Protein AF-A0A2W1JJ96-F1 (afdb_monomer_lite)

Structure (mmCIF, N/CA/C/O backbone):
data_AF-A0A2W1JJ96-F1
#
_entry.id   AF-A0A2W1JJ96-F1
#
loop_
_atom_site.group_PDB
_atom_site.id
_atom_site.type_symbol
_atom_site.label_atom_id
_atom_site.label_alt_id
_atom_site.label_comp_id
_atom_site.label_asym_id
_atom_site.label_entity_id
_atom_site.label_seq_id
_atom_site.pdbx_PDB_ins_code
_atom_site.Cartn_x
_atom_site.Cartn_y
_atom_site.Cartn_z
_atom_site.occupancy
_atom_site.B_iso_or_equiv
_atom_site.auth_seq_id
_atom_site.auth_comp_id
_atom_site.auth_asym_id
_atom_site.auth_atom_id
_atom_site.pdbx_PDB_model_num
ATOM 1 N N . MET A 1 1 ? 33.963 1.656 -52.771 1.00 43.03 1 MET A N 1
ATOM 2 C CA . MET A 1 1 ? 33.758 2.078 -51.369 1.00 43.03 1 MET A CA 1
ATOM 3 C C . MET A 1 1 ? 32.299 1.821 -51.068 1.00 43.03 1 MET A C 1
ATOM 5 O O . MET A 1 1 ? 31.462 2.498 -51.638 1.00 43.03 1 MET A O 1
ATOM 9 N N . LEU A 1 2 ? 32.026 0.729 -50.357 1.00 42.09 2 LEU A N 1
ATOM 10 C CA . LEU A 1 2 ? 30.688 0.168 -50.172 1.00 42.09 2 LEU A CA 1
ATOM 11 C C . LEU A 1 2 ? 30.029 0.770 -48.930 1.00 42.09 2 LEU A C 1
ATOM 13 O O . LEU A 1 2 ? 30.659 0.885 -47.878 1.00 42.09 2 LEU A O 1
ATOM 17 N N . ASP A 1 3 ? 28.763 1.129 -49.094 1.00 39.47 3 ASP A N 1
ATOM 18 C CA . ASP A 1 3 ? 27.851 1.637 -48.080 1.00 39.47 3 ASP A CA 1
ATOM 19 C C . ASP A 1 3 ? 27.818 0.744 -46.833 1.00 39.47 3 ASP A C 1
ATOM 21 O O . ASP A 1 3 ? 27.585 -0.459 -46.912 1.00 39.47 3 ASP A O 1
ATOM 25 N N . THR A 1 4 ? 28.029 1.331 -45.652 1.00 51.72 4 THR A N 1
ATOM 26 C CA . THR A 1 4 ? 27.813 0.651 -44.361 1.00 51.72 4 THR A CA 1
ATOM 27 C C . THR A 1 4 ? 26.937 1.514 -43.452 1.00 51.72 4 THR A C 1
ATOM 29 O O . THR A 1 4 ? 27.282 1.806 -42.314 1.00 51.72 4 THR A O 1
ATOM 32 N N . ASN A 1 5 ? 25.775 1.923 -43.966 1.00 52.66 5 ASN A N 1
ATOM 33 C CA . ASN A 1 5 ? 24.652 2.424 -43.170 1.00 52.66 5 ASN A CA 1
ATOM 34 C C . ASN A 1 5 ? 23.534 1.376 -43.192 1.00 52.66 5 ASN A C 1
ATOM 36 O O . ASN A 1 5 ? 22.527 1.519 -43.874 1.00 52.66 5 ASN A O 1
ATOM 40 N N . ALA A 1 6 ? 23.744 0.281 -42.460 1.00 51.56 6 ALA A N 1
ATOM 41 C CA . ALA A 1 6 ? 22.752 -0.778 -42.275 1.00 51.56 6 ALA A CA 1
ATOM 42 C C . ALA A 1 6 ? 22.874 -1.396 -40.873 1.00 51.56 6 ALA A C 1
ATOM 44 O O . ALA A 1 6 ? 23.134 -2.587 -40.707 1.00 51.56 6 ALA A O 1
ATOM 45 N N . ARG A 1 7 ? 22.712 -0.573 -39.830 1.00 43.06 7 ARG A N 1
ATOM 46 C CA . ARG A 1 7 ? 22.482 -1.079 -38.466 1.00 43.06 7 ARG A CA 1
ATOM 47 C C . ARG A 1 7 ? 21.418 -0.275 -37.719 1.00 43.06 7 ARG A C 1
ATOM 49 O O . ARG A 1 7 ? 21.526 -0.033 -36.525 1.00 43.06 7 ARG A O 1
ATOM 56 N N . THR A 1 8 ? 20.358 0.065 -38.446 1.00 49.88 8 THR A N 1
ATOM 57 C CA . THR A 1 8 ? 19.089 0.545 -37.890 1.00 49.88 8 THR A CA 1
ATOM 58 C C . THR A 1 8 ? 17.965 -0.375 -38.355 1.00 49.88 8 THR A C 1
ATOM 60 O O . THR A 1 8 ? 17.065 0.059 -39.054 1.00 49.88 8 THR A O 1
ATOM 63 N N . SER A 1 9 ? 18.045 -1.667 -38.026 1.00 47.69 9 SER A N 1
ATOM 64 C CA . SER A 1 9 ? 16.916 -2.607 -38.146 1.00 47.69 9 SER A CA 1
ATOM 65 C C . SER A 1 9 ? 17.327 -4.010 -37.693 1.00 47.69 9 SER A C 1
ATOM 67 O O . SER A 1 9 ? 17.673 -4.861 -38.507 1.00 47.69 9 SER A O 1
ATOM 69 N N . SER A 1 10 ? 17.295 -4.263 -36.387 1.00 44.12 10 SER A N 1
ATOM 70 C CA . SER A 1 10 ? 17.005 -5.606 -35.872 1.00 44.12 10 SER A CA 1
ATOM 71 C C . SER A 1 10 ? 16.408 -5.469 -34.476 1.00 44.12 10 SER A C 1
ATOM 73 O O . SER A 1 10 ? 17.108 -5.408 -33.470 1.00 44.12 10 SER A O 1
ATOM 75 N N . SER A 1 11 ? 15.092 -5.267 -34.468 1.00 45.66 11 SER A N 1
ATOM 76 C CA . SER A 1 11 ? 14.152 -5.936 -33.567 1.00 45.66 11 SER A CA 1
ATOM 77 C C . SER A 1 11 ? 14.755 -6.603 -32.322 1.00 45.66 11 SER A C 1
ATOM 79 O O . SER A 1 11 ? 14.943 -7.817 -32.293 1.00 45.66 11 SER A O 1
ATOM 81 N N . VAL A 1 12 ? 14.931 -5.848 -31.239 1.00 46.34 12 VAL A N 1
ATOM 82 C CA . VAL A 1 12 ? 14.728 -6.430 -29.906 1.00 46.34 12 VAL A CA 1
ATOM 83 C C . VAL A 1 12 ? 13.244 -6.259 -29.624 1.00 46.34 12 VAL A C 1
ATOM 85 O O . VAL A 1 12 ? 12.822 -5.342 -28.925 1.00 46.34 12 VAL A O 1
ATOM 88 N N . ASN A 1 13 ? 12.435 -7.086 -30.288 1.00 49.69 13 ASN A N 1
ATOM 89 C CA . ASN A 1 13 ? 11.059 -7.282 -29.876 1.00 49.69 13 ASN A CA 1
ATOM 90 C C . ASN A 1 13 ? 11.125 -7.758 -28.428 1.00 49.69 13 ASN A C 1
ATOM 92 O O . ASN A 1 13 ? 11.636 -8.835 -28.130 1.00 49.69 13 ASN A O 1
ATOM 96 N N . SER A 1 14 ? 10.695 -6.861 -27.550 1.00 53.78 14 SER A N 1
ATOM 97 C CA . SER A 1 14 ? 10.572 -7.020 -26.117 1.00 53.78 14 SER A CA 1
ATOM 98 C C . SER A 1 14 ? 9.548 -8.110 -25.825 1.00 53.78 14 SER A C 1
ATOM 100 O O . SER A 1 14 ? 8.376 -7.837 -25.561 1.00 53.78 14 SER A O 1
ATOM 102 N N . GLU A 1 15 ? 9.978 -9.358 -25.908 1.00 55.38 15 GLU A N 1
ATOM 103 C CA . GLU A 1 15 ? 9.282 -10.451 -25.258 1.00 55.38 15 GLU A CA 1
ATOM 104 C C . GLU A 1 15 ? 9.461 -10.198 -23.758 1.00 55.38 15 GLU A C 1
ATOM 106 O O . GLU A 1 15 ? 10.538 -10.390 -23.196 1.00 55.38 15 GLU A O 1
ATOM 111 N N . LEU A 1 16 ? 8.447 -9.581 -23.141 1.00 60.66 16 LEU A N 1
ATOM 112 C CA . LEU A 1 16 ? 8.404 -9.366 -21.700 1.00 60.66 16 LEU A CA 1
ATOM 113 C C . LEU A 1 16 ? 8.707 -10.722 -21.055 1.00 60.66 16 LEU A C 1
ATOM 115 O O . LEU A 1 16 ? 8.008 -11.687 -21.366 1.00 60.66 16 LEU A O 1
ATOM 119 N N . ASP A 1 17 ? 9.738 -10.806 -20.207 1.00 82.81 17 ASP A N 1
ATOM 120 C CA . ASP A 1 17 ? 10.112 -12.058 -19.539 1.00 82.81 17 ASP A CA 1
ATOM 121 C C . ASP A 1 17 ? 8.828 -12.711 -18.988 1.00 82.81 17 ASP A C 1
ATOM 123 O O . ASP A 1 17 ? 8.034 -12.011 -18.340 1.00 82.81 17 ASP A O 1
ATOM 127 N N . PRO A 1 18 ? 8.559 -14.007 -19.247 1.00 88.44 18 PRO A N 1
ATOM 128 C CA . PRO A 1 18 ? 7.345 -14.675 -18.777 1.00 88.44 18 PRO A CA 1
ATOM 129 C C . PRO A 1 18 ? 7.090 -14.447 -17.280 1.00 88.44 18 PRO A C 1
ATOM 131 O O . PRO A 1 18 ? 5.937 -14.401 -16.839 1.00 88.44 18 PRO A O 1
ATOM 134 N N . LYS A 1 19 ? 8.148 -14.244 -16.485 1.00 90.44 19 LYS A N 1
ATOM 135 C CA . LYS A 1 19 ? 8.037 -13.859 -15.075 1.00 90.44 19 LYS A CA 1
ATOM 136 C C . LYS A 1 19 ? 7.464 -12.448 -14.884 1.00 90.44 19 LYS A C 1
ATOM 138 O O . LYS A 1 19 ? 6.563 -12.265 -14.065 1.00 90.44 19 LYS A O 1
ATOM 143 N N . GLN A 1 20 ? 7.935 -11.463 -15.649 1.00 91.75 20 GLN A N 1
ATOM 144 C CA . GLN A 1 20 ? 7.420 -10.090 -15.626 1.00 91.75 20 GLN A CA 1
ATOM 145 C C . GLN A 1 20 ? 5.962 -10.021 -16.087 1.00 91.75 20 GLN A C 1
ATOM 147 O O . GLN A 1 20 ? 5.167 -9.292 -15.492 1.00 91.75 20 GLN A O 1
ATOM 152 N N . GLN A 1 21 ? 5.583 -10.807 -17.096 1.00 93.88 21 GLN A N 1
ATOM 153 C CA . GLN A 1 21 ? 4.196 -10.863 -17.558 1.00 93.88 21 GLN A CA 1
ATOM 154 C C . GLN A 1 21 ? 3.264 -11.429 -16.479 1.00 93.88 21 GLN A C 1
ATOM 156 O O . GLN A 1 21 ? 2.214 -10.844 -16.207 1.00 93.88 21 GLN A O 1
ATOM 161 N N . LYS A 1 22 ? 3.671 -12.515 -15.807 1.00 95.81 22 LYS A N 1
ATOM 162 C CA . LYS A 1 22 ? 2.922 -13.094 -14.678 1.00 95.81 22 LYS A CA 1
ATOM 163 C C . LYS A 1 22 ? 2.806 -12.128 -13.501 1.00 95.81 22 LYS A C 1
ATOM 165 O O . LYS A 1 22 ? 1.720 -11.980 -12.951 1.00 95.81 22 LYS A O 1
ATOM 170 N N . MET A 1 23 ? 3.892 -11.435 -13.155 1.00 96.69 23 MET A N 1
ATOM 171 C CA . MET A 1 23 ? 3.892 -10.399 -12.118 1.00 96.69 23 MET A CA 1
ATOM 172 C C . MET A 1 23 ? 2.874 -9.294 -12.435 1.00 96.69 23 MET A C 1
ATOM 174 O O . MET A 1 23 ? 2.065 -8.939 -11.583 1.00 96.69 23 MET A O 1
ATOM 178 N N . MET A 1 24 ? 2.883 -8.776 -13.667 1.00 96.88 24 MET A N 1
ATOM 179 C CA . MET A 1 24 ? 1.956 -7.725 -14.101 1.00 96.88 24 MET A CA 1
ATOM 180 C C . MET A 1 24 ? 0.504 -8.197 -14.118 1.00 96.88 24 MET A C 1
ATOM 182 O O . MET A 1 24 ? -0.388 -7.442 -13.737 1.00 96.88 24 MET A O 1
ATOM 186 N N . ALA A 1 25 ? 0.258 -9.436 -14.547 1.00 97.69 25 ALA A N 1
ATOM 187 C CA . ALA A 1 25 ? -1.071 -10.031 -14.506 1.00 97.69 25 ALA A CA 1
ATOM 188 C C . ALA A 1 25 ? -1.578 -10.142 -13.060 1.00 97.69 25 ALA A C 1
ATOM 190 O O . ALA A 1 25 ? -2.676 -9.676 -12.770 1.00 97.69 25 ALA A O 1
ATOM 191 N N . ALA A 1 26 ? -0.755 -10.664 -12.145 1.00 98.06 26 ALA A N 1
ATOM 192 C CA . ALA A 1 26 ? -1.092 -10.755 -10.727 1.00 98.06 26 ALA A CA 1
ATOM 193 C C . ALA A 1 26 ? -1.354 -9.375 -10.106 1.00 98.06 26 ALA A C 1
ATOM 195 O O . ALA A 1 26 ? -2.341 -9.199 -9.395 1.00 98.06 26 ALA A O 1
ATOM 196 N N . TYR A 1 27 ? -0.526 -8.378 -10.436 1.00 98.25 27 TYR A N 1
ATOM 197 C CA . T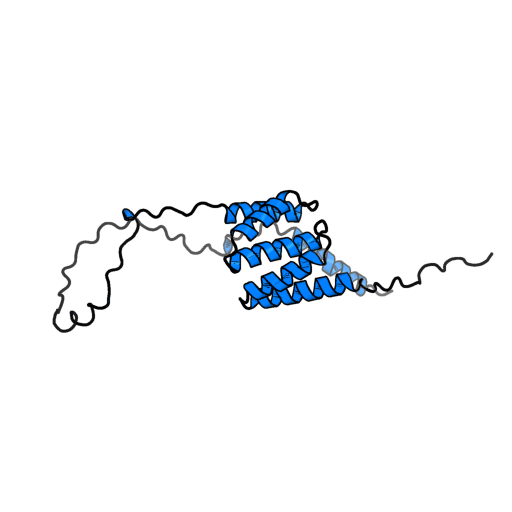YR A 1 27 ? -0.701 -7.010 -9.953 1.00 98.25 27 TYR A CA 1
ATOM 198 C C . TYR A 1 27 ? -2.037 -6.406 -10.403 1.00 98.25 27 TYR A C 1
ATOM 200 O O . TYR A 1 27 ? -2.786 -5.885 -9.578 1.00 98.25 27 TYR A O 1
ATOM 208 N N . ARG A 1 28 ? -2.376 -6.536 -11.693 1.00 98.25 28 ARG A N 1
ATOM 209 C CA . ARG A 1 28 ? -3.647 -6.041 -12.251 1.00 98.25 28 ARG A CA 1
ATOM 210 C C . ARG A 1 28 ? -4.859 -6.741 -11.642 1.00 98.25 28 ARG A C 1
ATOM 212 O O . ARG A 1 28 ? -5.833 -6.073 -11.304 1.00 98.25 28 ARG A O 1
ATOM 219 N N . THR A 1 29 ? -4.796 -8.062 -11.476 1.00 98.56 29 THR A N 1
ATOM 220 C CA . THR A 1 29 ? -5.862 -8.826 -10.812 1.00 98.56 29 THR A CA 1
ATOM 221 C C . THR A 1 29 ? -6.043 -8.356 -9.371 1.00 98.56 29 THR A C 1
ATOM 223 O O . THR A 1 29 ? -7.165 -8.062 -8.967 1.00 98.56 29 THR A O 1
ATOM 226 N N . GLY A 1 30 ? -4.945 -8.203 -8.625 1.00 98.56 30 GLY A N 1
ATOM 227 C CA . GLY A 1 30 ? -4.966 -7.693 -7.256 1.00 98.56 30 GLY A CA 1
ATOM 228 C C . GLY A 1 30 ? -5.584 -6.298 -7.146 1.00 98.56 30 GLY A C 1
ATOM 229 O O . GLY A 1 30 ? -6.438 -6.084 -6.290 1.00 98.56 30 GLY A O 1
ATOM 230 N N . GLN A 1 31 ? -5.234 -5.370 -8.045 1.00 98.56 31 GLN A N 1
ATOM 231 C CA . GLN A 1 31 ? -5.855 -4.040 -8.071 1.00 98.56 31 GLN A CA 1
ATOM 232 C C . GLN A 1 31 ? -7.355 -4.095 -8.377 1.00 98.56 31 GLN A C 1
ATOM 234 O O . GLN A 1 31 ? -8.137 -3.463 -7.674 1.00 98.56 31 GLN A O 1
ATOM 239 N N . SER A 1 32 ? -7.780 -4.902 -9.353 1.00 98.62 32 SER A N 1
ATOM 240 C CA . SER A 1 32 ? -9.207 -5.027 -9.676 1.00 98.62 32 SER A CA 1
ATOM 241 C C . SER A 1 32 ? -10.026 -5.613 -8.519 1.00 98.62 32 SER A C 1
ATOM 243 O O . SER A 1 32 ? -11.158 -5.190 -8.290 1.00 98.62 32 SER A O 1
ATOM 245 N N . LEU A 1 33 ? -9.471 -6.573 -7.772 1.00 98.69 33 LEU A N 1
ATOM 246 C CA . LEU A 1 33 ? -10.111 -7.126 -6.573 1.00 98.69 33 LEU A CA 1
ATOM 247 C C . LEU A 1 33 ? -10.187 -6.091 -5.447 1.00 98.69 33 LEU A C 1
ATOM 249 O O . LEU A 1 33 ? -11.234 -5.952 -4.812 1.00 98.69 33 LEU A O 1
ATOM 253 N N . PHE A 1 34 ? -9.110 -5.328 -5.247 1.00 98.50 34 PHE A N 1
ATOM 254 C CA . PHE A 1 34 ? -9.060 -4.249 -4.264 1.00 98.50 34 PHE A CA 1
ATOM 255 C C . PHE A 1 34 ? -10.145 -3.197 -4.537 1.00 98.50 34 PHE A C 1
ATOM 257 O O . PHE A 1 34 ? -10.899 -2.843 -3.634 1.00 98.50 34 PHE A O 1
ATOM 264 N N . GLU A 1 35 ? -10.295 -2.764 -5.791 1.00 98.00 35 GLU A N 1
ATOM 265 C CA . GLU A 1 35 ? -11.333 -1.808 -6.214 1.00 98.00 35 GLU A CA 1
ATOM 266 C C . GLU A 1 35 ? -12.764 -2.323 -5.989 1.00 98.00 35 GLU A C 1
ATOM 268 O O . GLU A 1 35 ? -13.693 -1.533 -5.829 1.00 98.00 35 GLU A O 1
ATOM 273 N N . ARG A 1 36 ? -12.955 -3.647 -5.946 1.00 98.25 36 ARG A N 1
ATOM 274 C CA . ARG A 1 36 ? -14.245 -4.300 -5.663 1.00 98.25 36 ARG A CA 1
ATOM 275 C C . ARG A 1 36 ? -14.490 -4.541 -4.172 1.00 98.25 36 ARG A C 1
ATOM 277 O O . ARG A 1 36 ? -15.506 -5.136 -3.821 1.00 98.25 36 ARG A O 1
ATOM 284 N N . GLY A 1 37 ? -13.568 -4.132 -3.301 1.00 98.00 37 GLY A N 1
ATOM 285 C CA . GLY A 1 37 ? -13.650 -4.359 -1.858 1.00 98.00 37 GLY A CA 1
ATOM 286 C C . GLY A 1 37 ? -13.273 -5.776 -1.410 1.00 98.00 37 GLY A C 1
ATOM 287 O O . GLY A 1 37 ? -13.443 -6.113 -0.240 1.00 98.00 37 GLY A O 1
ATOM 288 N N . GLN A 1 38 ? -12.757 -6.619 -2.311 1.00 98.56 38 GLN A N 1
ATOM 289 C CA . GLN A 1 38 ? -12.310 -7.985 -2.004 1.00 98.56 38 GLN A CA 1
ATOM 290 C C . GLN A 1 38 ? -10.869 -7.951 -1.481 1.00 98.56 38 GLN A C 1
ATOM 292 O O . GLN A 1 38 ? -9.921 -8.367 -2.150 1.00 98.56 38 GLN A O 1
ATOM 297 N N . TYR A 1 39 ? -10.684 -7.346 -0.304 1.00 98.50 39 TYR A N 1
ATOM 298 C CA . TYR A 1 39 ? -9.358 -6.965 0.188 1.00 98.50 39 TYR A CA 1
ATOM 299 C C . TYR A 1 39 ? -8.464 -8.159 0.526 1.00 98.50 39 TYR A C 1
ATOM 301 O O . TYR A 1 39 ? -7.260 -8.101 0.283 1.00 98.50 39 TYR A O 1
ATOM 309 N N . ARG A 1 40 ? -9.026 -9.260 1.038 1.00 98.19 40 ARG A N 1
ATOM 310 C CA . ARG A 1 40 ? -8.231 -10.437 1.412 1.00 98.19 40 ARG A CA 1
ATOM 311 C C . ARG A 1 40 ? -7.668 -11.142 0.177 1.00 98.19 40 ARG A C 1
ATOM 313 O O . ARG A 1 40 ? -6.477 -11.431 0.123 1.00 98.19 40 ARG A O 1
ATOM 320 N N . GLU A 1 41 ? -8.495 -11.328 -0.844 1.00 98.44 41 GLU A N 1
ATOM 321 C CA . GLU A 1 41 ? -8.091 -11.876 -2.139 1.00 98.44 41 GLU A CA 1
ATOM 322 C C . GLU A 1 41 ? -7.118 -10.928 -2.859 1.00 98.44 41 GLU A C 1
ATOM 324 O O . GLU A 1 41 ? -6.153 -11.371 -3.486 1.00 98.44 41 GLU A O 1
ATOM 329 N N . ALA A 1 42 ? -7.321 -9.612 -2.741 1.00 98.62 42 ALA A N 1
ATOM 330 C CA . ALA A 1 42 ? -6.386 -8.628 -3.276 1.00 98.62 42 ALA A CA 1
ATOM 331 C C . ALA A 1 42 ? -4.991 -8.756 -2.643 1.00 98.62 42 ALA A C 1
ATOM 333 O O . ALA A 1 42 ? -3.997 -8.743 -3.370 1.00 98.62 42 ALA A O 1
ATOM 334 N N . VAL A 1 43 ? -4.899 -8.933 -1.319 1.00 98.69 43 VAL A N 1
ATOM 335 C CA . VAL A 1 43 ? -3.628 -9.184 -0.614 1.00 98.69 43 VAL A CA 1
ATOM 336 C C . VAL A 1 43 ? -2.930 -10.436 -1.157 1.00 98.69 43 VAL A C 1
ATOM 338 O O . VAL A 1 43 ? -1.724 -10.406 -1.420 1.00 98.69 43 VAL A O 1
ATOM 341 N N . GLU A 1 44 ? -3.663 -11.524 -1.396 1.00 98.56 44 GLU A N 1
ATOM 342 C CA . GLU A 1 44 ? -3.097 -12.757 -1.960 1.00 98.56 44 GLU A CA 1
ATOM 343 C C . GLU A 1 44 ? -2.488 -12.529 -3.353 1.00 98.56 44 GLU A C 1
ATOM 345 O O . GLU A 1 44 ? -1.360 -12.949 -3.618 1.00 98.56 44 GLU A O 1
ATOM 350 N N . TRP A 1 45 ? -3.185 -11.823 -4.244 1.00 98.56 45 TRP A N 1
ATOM 351 C CA . TRP A 1 45 ? -2.671 -11.540 -5.589 1.00 98.56 45 TRP A CA 1
ATOM 352 C C . TRP A 1 45 ? -1.527 -10.520 -5.595 1.00 98.56 45 TRP A C 1
ATOM 354 O O . TRP A 1 45 ? -0.547 -10.686 -6.327 1.00 98.56 45 TRP A O 1
ATOM 364 N N . LEU A 1 46 ? -1.609 -9.481 -4.763 1.00 98.38 46 LEU A N 1
ATOM 365 C CA . LEU A 1 46 ? -0.566 -8.461 -4.651 1.00 98.38 46 LEU A CA 1
ATOM 366 C C . LEU A 1 46 ? 0.706 -9.012 -3.990 1.00 98.38 46 LEU A C 1
ATOM 368 O O . LEU A 1 46 ? 1.809 -8.659 -4.409 1.00 98.38 46 LEU A O 1
ATOM 372 N N . SER A 1 47 ? 0.584 -9.917 -3.017 1.00 98.00 47 SER A N 1
ATOM 373 C CA . SER A 1 47 ? 1.737 -10.610 -2.426 1.00 98.00 47 SER A CA 1
ATOM 374 C C . SER A 1 47 ? 2.415 -11.541 -3.436 1.00 98.00 47 SER A C 1
ATOM 376 O O . SER A 1 47 ? 3.643 -11.536 -3.540 1.00 98.00 47 SER A O 1
ATOM 378 N N . GLN A 1 48 ? 1.645 -12.256 -4.264 1.00 97.88 48 GLN A N 1
ATOM 379 C CA . GLN A 1 48 ? 2.187 -13.024 -5.390 1.00 97.88 48 GLN A CA 1
ATOM 380 C C . GLN A 1 48 ? 2.930 -12.125 -6.385 1.00 97.88 48 GLN A C 1
ATOM 382 O O . GLN A 1 48 ? 4.051 -12.447 -6.782 1.00 97.88 48 GLN A O 1
ATOM 387 N N . ALA A 1 49 ? 2.352 -10.978 -6.751 1.00 97.69 49 ALA A N 1
ATOM 388 C CA . ALA A 1 49 ? 3.020 -10.004 -7.610 1.00 97.69 49 ALA A CA 1
ATOM 389 C C . ALA A 1 49 ? 4.332 -9.501 -6.981 1.00 97.69 49 ALA A C 1
ATOM 391 O O . ALA A 1 49 ? 5.360 -9.464 -7.655 1.00 97.69 49 ALA A O 1
ATOM 392 N N . ASN A 1 50 ? 4.334 -9.190 -5.682 1.00 97.19 50 ASN A N 1
ATOM 393 C CA . ASN A 1 50 ? 5.534 -8.761 -4.962 1.00 97.19 50 ASN A CA 1
ATOM 394 C C . ASN A 1 50 ? 6.630 -9.843 -4.963 1.00 97.19 50 ASN A C 1
ATOM 396 O O . ASN A 1 50 ? 7.795 -9.530 -5.192 1.00 97.19 50 ASN A O 1
ATOM 400 N N . ASN A 1 51 ? 6.259 -11.114 -4.785 1.00 96.62 51 ASN A N 1
ATOM 401 C CA . ASN A 1 51 ? 7.194 -12.247 -4.795 1.00 96.62 51 ASN A CA 1
ATOM 402 C C . ASN A 1 51 ? 7.789 -12.525 -6.186 1.00 96.62 51 ASN A C 1
ATOM 404 O O . ASN A 1 51 ? 8.917 -13.005 -6.306 1.00 96.62 51 ASN A O 1
ATOM 408 N N . LEU A 1 52 ? 7.033 -12.241 -7.250 1.00 94.62 52 LEU A N 1
ATOM 409 C CA . LEU A 1 52 ? 7.507 -12.366 -8.630 1.00 94.62 52 LEU A CA 1
ATOM 410 C C . LEU A 1 52 ? 8.354 -11.163 -9.072 1.00 94.62 52 LEU A C 1
ATOM 412 O O . LEU A 1 52 ? 9.142 -11.293 -10.009 1.00 94.62 52 LEU A O 1
ATOM 416 N N . GLY A 1 53 ? 8.197 -10.005 -8.434 1.00 88.12 53 GLY A N 1
ATOM 417 C CA . GLY A 1 53 ? 8.888 -8.774 -8.799 1.00 88.12 53 GLY A CA 1
ATOM 418 C C . GLY A 1 53 ? 10.302 -8.637 -8.244 1.00 88.12 53 GLY A C 1
ATOM 419 O O . GLY A 1 53 ? 10.766 -9.412 -7.411 1.00 88.12 53 GLY A O 1
ATOM 420 N N . LEU A 1 54 ? 11.004 -7.601 -8.714 1.00 89.50 54 LEU A N 1
ATOM 421 C CA . LEU A 1 54 ? 12.218 -7.122 -8.055 1.00 89.50 54 LEU A CA 1
ATOM 422 C C . LEU A 1 54 ? 11.817 -6.087 -6.995 1.00 89.50 54 LEU A C 1
ATOM 424 O O . LEU A 1 54 ? 11.375 -5.000 -7.382 1.00 89.50 54 LEU A O 1
ATOM 428 N N . PRO A 1 55 ? 12.004 -6.367 -5.692 1.00 89.19 55 PRO A N 1
ATOM 429 C CA . PRO A 1 55 ? 11.502 -5.513 -4.613 1.00 89.19 55 PRO A CA 1
ATOM 430 C C . PRO A 1 55 ? 12.124 -4.115 -4.621 1.00 89.19 55 PRO A C 1
ATOM 432 O O . PRO A 1 55 ? 11.489 -3.172 -4.194 1.00 89.19 55 PRO A O 1
ATOM 435 N N . ASN A 1 56 ? 13.335 -3.976 -5.165 1.00 94.31 56 ASN A N 1
ATOM 436 C CA . ASN A 1 56 ? 14.096 -2.726 -5.233 1.00 94.31 56 ASN A CA 1
ATOM 437 C C . ASN A 1 56 ? 13.913 -1.958 -6.553 1.00 94.31 56 ASN A C 1
ATOM 439 O O . ASN A 1 56 ? 14.702 -1.068 -6.864 1.00 94.31 56 ASN A O 1
ATOM 443 N N . SER A 1 57 ? 12.930 -2.329 -7.373 1.00 95.38 57 SER A N 1
ATOM 444 C CA . SER A 1 57 ? 12.628 -1.660 -8.644 1.00 95.38 57 SER A CA 1
ATOM 445 C C . SER A 1 57 ? 11.524 -0.613 -8.477 1.00 95.38 57 SER A C 1
ATOM 447 O O . SER A 1 57 ? 10.765 -0.649 -7.511 1.00 95.38 57 SER A O 1
ATOM 449 N N . ARG A 1 58 ? 11.379 0.303 -9.447 1.00 95.06 58 ARG A N 1
ATOM 450 C CA . ARG A 1 58 ? 10.300 1.310 -9.431 1.00 95.06 58 ARG A CA 1
ATOM 451 C C . ARG A 1 58 ? 8.924 0.652 -9.290 1.00 95.06 58 ARG A C 1
ATOM 453 O O . ARG A 1 58 ? 8.138 1.046 -8.440 1.00 95.06 58 ARG A O 1
ATOM 460 N N . ILE A 1 59 ? 8.680 -0.378 -10.101 1.00 95.62 59 ILE A N 1
ATOM 461 C CA . ILE A 1 59 ? 7.425 -1.130 -10.103 1.00 95.62 59 ILE A CA 1
ATOM 462 C C . ILE A 1 59 ? 7.266 -2.012 -8.861 1.00 95.62 59 ILE A C 1
ATOM 464 O O . ILE A 1 59 ? 6.165 -2.123 -8.338 1.00 95.62 59 ILE A O 1
ATOM 468 N N . GLY A 1 60 ? 8.354 -2.592 -8.346 1.00 96.69 60 GLY A N 1
ATOM 469 C CA . GLY A 1 60 ? 8.336 -3.327 -7.080 1.00 96.69 60 GLY A CA 1
ATOM 470 C C . GLY A 1 60 ? 7.853 -2.445 -5.932 1.00 96.69 60 GLY A C 1
ATOM 471 O O . GLY A 1 60 ? 6.956 -2.842 -5.196 1.00 96.69 60 GLY A O 1
ATOM 472 N N . GLY A 1 61 ? 8.347 -1.206 -5.867 1.00 97.50 61 GLY A N 1
ATOM 473 C CA . GLY A 1 61 ? 7.864 -0.208 -4.918 1.00 97.50 61 GLY A CA 1
ATOM 474 C C . GLY A 1 61 ? 6.375 0.121 -5.085 1.00 97.50 61 GLY A C 1
ATOM 475 O O . GLY A 1 61 ? 5.670 0.221 -4.088 1.00 97.50 61 GLY A O 1
ATO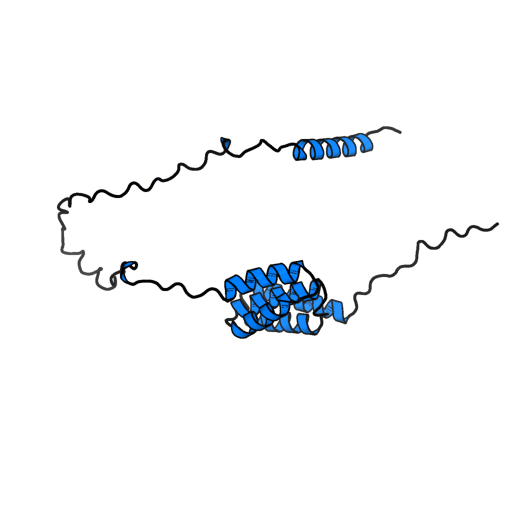M 476 N N . GLU A 1 62 ? 5.867 0.253 -6.315 1.00 97.38 62 GLU A N 1
ATOM 477 C CA . GLU A 1 62 ? 4.430 0.481 -6.574 1.00 97.38 62 GLU A CA 1
ATOM 478 C C . GLU A 1 62 ? 3.560 -0.704 -6.116 1.00 97.38 62 GLU A C 1
ATOM 480 O O . GLU A 1 62 ? 2.524 -0.507 -5.471 1.00 97.38 62 GLU A O 1
ATOM 485 N N . ILE A 1 63 ? 4.003 -1.938 -6.385 1.00 98.25 63 ILE A N 1
ATOM 486 C CA . ILE A 1 63 ? 3.333 -3.163 -5.926 1.00 98.25 63 ILE A CA 1
ATOM 487 C C . ILE A 1 63 ? 3.327 -3.219 -4.395 1.00 98.25 63 ILE A C 1
ATOM 489 O O . ILE A 1 63 ? 2.282 -3.467 -3.800 1.00 98.25 63 ILE A O 1
ATOM 493 N N . GLN A 1 64 ? 4.463 -2.944 -3.751 1.00 98.31 64 GLN A N 1
ATOM 494 C CA . GLN A 1 64 ? 4.587 -2.954 -2.293 1.00 98.31 64 GLN A CA 1
ATOM 495 C C . GLN A 1 64 ? 3.736 -1.866 -1.636 1.00 98.31 64 GLN A C 1
ATOM 497 O O . GLN A 1 64 ? 3.050 -2.157 -0.663 1.00 98.31 64 GLN A O 1
ATOM 502 N N . MET A 1 65 ? 3.704 -0.648 -2.186 1.00 98.31 65 MET A N 1
ATOM 503 C CA . MET A 1 65 ? 2.802 0.411 -1.715 1.00 98.31 65 MET A CA 1
ATOM 504 C C . MET A 1 65 ? 1.332 -0.011 -1.835 1.00 98.31 65 MET A C 1
ATOM 506 O O . MET A 1 65 ? 0.571 0.159 -0.886 1.00 98.31 65 MET A O 1
ATOM 510 N N . SER A 1 66 ? 0.948 -0.619 -2.964 1.00 98.12 66 SER A N 1
ATOM 511 C CA . SER A 1 66 ? -0.410 -1.150 -3.160 1.00 98.12 66 SER A CA 1
ATOM 512 C C . SER A 1 66 ? -0.731 -2.254 -2.145 1.00 98.12 66 SER A C 1
ATOM 514 O O . SER A 1 66 ? -1.830 -2.296 -1.597 1.00 98.12 66 SER A O 1
ATOM 516 N N . LEU A 1 67 ? 0.240 -3.125 -1.857 1.00 98.50 67 LEU A N 1
ATOM 517 C CA . LEU A 1 67 ? 0.112 -4.202 -0.880 1.00 98.50 67 LEU A CA 1
ATOM 518 C C . LEU A 1 67 ? -0.026 -3.667 0.555 1.00 98.50 67 LEU A C 1
ATOM 520 O O . LEU A 1 67 ? -0.844 -4.192 1.300 1.00 98.50 67 LEU A O 1
ATOM 524 N N . VAL A 1 68 ? 0.691 -2.600 0.934 1.00 98.50 68 VAL A N 1
ATOM 525 C CA . VAL A 1 68 ? 0.489 -1.923 2.233 1.00 98.50 68 VAL A CA 1
ATOM 526 C C . VAL A 1 68 ? -0.955 -1.443 2.371 1.00 98.50 68 VAL A C 1
ATOM 528 O O . VAL A 1 68 ? -1.585 -1.677 3.401 1.00 98.50 68 VAL A O 1
ATOM 531 N N . THR A 1 69 ? -1.497 -0.786 1.342 1.00 98.25 69 THR A N 1
ATOM 532 C CA . THR A 1 69 ? -2.887 -0.306 1.367 1.00 98.25 69 THR A CA 1
ATOM 533 C C . THR A 1 69 ? -3.889 -1.461 1.424 1.00 98.25 69 THR A C 1
ATOM 535 O O . THR A 1 69 ? -4.879 -1.369 2.146 1.00 98.25 69 THR A O 1
ATOM 538 N N . ALA A 1 70 ? -3.616 -2.565 0.724 1.00 98.50 70 ALA A N 1
ATOM 539 C CA . ALA A 1 70 ? -4.433 -3.775 0.788 1.00 98.50 70 ALA A CA 1
ATOM 540 C C . ALA A 1 70 ? -4.418 -4.428 2.177 1.00 98.50 70 ALA A C 1
ATOM 542 O O . ALA A 1 70 ? -5.478 -4.805 2.673 1.00 98.50 70 ALA A O 1
ATOM 543 N N . TYR A 1 71 ? -3.252 -4.499 2.829 1.00 98.69 71 TYR A N 1
ATOM 544 C CA . TYR A 1 71 ? -3.138 -4.987 4.203 1.00 98.69 71 TYR A CA 1
ATOM 545 C C . TYR A 1 71 ? -3.965 -4.146 5.176 1.00 98.69 71 TYR A C 1
ATOM 547 O O . TYR A 1 71 ? -4.708 -4.705 5.980 1.00 98.69 71 TYR A O 1
ATOM 555 N N . GLU A 1 72 ? -3.894 -2.815 5.074 1.00 97.75 72 GLU A N 1
ATOM 556 C CA . GLU A 1 72 ? -4.713 -1.931 5.908 1.00 97.75 72 GLU A CA 1
ATOM 557 C C . GLU A 1 72 ? -6.203 -2.224 5.702 1.00 97.75 72 GLU A C 1
ATOM 559 O O . GLU A 1 72 ? -6.890 -2.574 6.660 1.00 97.75 72 GLU A O 1
ATOM 564 N N . ALA A 1 73 ? -6.671 -2.194 4.448 1.00 97.69 73 ALA A N 1
ATOM 565 C CA . ALA A 1 73 ? -8.083 -2.381 4.121 1.00 97.69 73 ALA A CA 1
ATOM 566 C C . ALA A 1 73 ? -8.626 -3.759 4.545 1.00 97.69 73 ALA A C 1
ATOM 568 O O . ALA A 1 73 ? -9.810 -3.897 4.853 1.00 97.69 73 ALA A O 1
ATOM 569 N N . ALA A 1 74 ? -7.765 -4.778 4.595 1.00 98.12 74 ALA A N 1
ATOM 570 C CA . ALA A 1 74 ? -8.092 -6.111 5.098 1.00 98.12 74 ALA A CA 1
ATOM 571 C C . ALA A 1 74 ? -8.063 -6.226 6.640 1.00 98.12 74 ALA A C 1
ATOM 573 O O . ALA A 1 74 ? -8.306 -7.309 7.174 1.00 98.12 74 ALA A O 1
ATOM 574 N N . GLY A 1 75 ? -7.749 -5.149 7.368 1.00 97.38 75 GLY A N 1
ATOM 575 C CA . GLY A 1 75 ? -7.592 -5.137 8.828 1.00 97.38 75 GLY A CA 1
ATOM 576 C C . GLY A 1 75 ? -6.259 -5.710 9.330 1.00 97.38 75 GLY A C 1
ATOM 577 O O . GLY A 1 75 ? -6.071 -5.869 10.536 1.00 97.38 75 GLY A O 1
ATOM 578 N N . GLN A 1 76 ? -5.317 -6.002 8.430 1.00 98.00 76 GLN A N 1
ATOM 579 C CA . GLN A 1 76 ? -3.996 -6.583 8.706 1.00 98.00 76 GLN A CA 1
ATOM 580 C C . GLN A 1 76 ? -2.974 -5.471 8.989 1.00 98.00 76 GLN A C 1
ATOM 582 O O . GLN A 1 76 ? -2.047 -5.193 8.223 1.00 98.00 76 GLN A O 1
ATOM 587 N N . ARG A 1 77 ? -3.210 -4.737 10.083 1.00 96.38 77 ARG A N 1
ATOM 588 C CA . ARG A 1 77 ? -2.490 -3.488 10.380 1.00 96.38 77 ARG A CA 1
ATOM 589 C C . ARG A 1 77 ? -0.999 -3.691 10.659 1.00 96.38 77 ARG A C 1
ATOM 591 O O . ARG A 1 77 ? -0.194 -2.851 10.260 1.00 96.38 77 ARG A O 1
ATOM 598 N N . GLU A 1 78 ? -0.626 -4.767 11.345 1.00 97.75 78 GLU A N 1
ATOM 599 C CA . GLU A 1 78 ? 0.772 -5.027 11.716 1.00 97.75 78 GLU A CA 1
ATOM 600 C C . GLU A 1 78 ? 1.635 -5.326 10.484 1.00 97.75 78 GLU A C 1
ATOM 602 O O . GLU A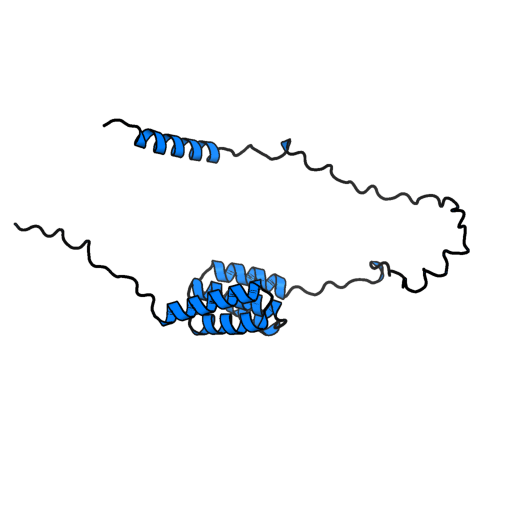 1 78 ? 2.758 -4.824 10.360 1.00 97.75 78 GLU A O 1
ATOM 607 N N . GLU A 1 79 ? 1.088 -6.072 9.525 1.00 98.25 79 GLU A N 1
ATOM 608 C CA . GLU A 1 79 ? 1.702 -6.356 8.231 1.00 98.25 79 GLU A CA 1
ATOM 609 C C . GLU A 1 79 ? 1.854 -5.075 7.405 1.00 98.25 79 GLU A C 1
ATOM 611 O O . GLU A 1 79 ? 2.938 -4.812 6.870 1.00 98.25 79 GLU A O 1
ATOM 616 N N . ALA A 1 80 ? 0.809 -4.237 7.369 1.00 98.12 80 ALA A N 1
ATOM 617 C CA . ALA A 1 80 ? 0.845 -2.938 6.699 1.00 98.12 80 ALA A CA 1
ATOM 618 C C . ALA A 1 80 ? 1.957 -2.043 7.267 1.00 98.12 80 ALA A C 1
ATOM 620 O O . ALA A 1 80 ? 2.787 -1.529 6.514 1.00 98.12 80 ALA A O 1
ATOM 621 N N . LEU A 1 81 ? 2.016 -1.889 8.595 1.00 98.00 81 LEU A N 1
ATOM 622 C CA . LEU A 1 81 ? 3.038 -1.090 9.274 1.00 98.00 81 LEU A CA 1
ATOM 623 C C . LEU A 1 81 ? 4.442 -1.641 9.034 1.00 98.00 81 LEU A C 1
ATOM 625 O O . LEU A 1 81 ? 5.356 -0.878 8.721 1.00 98.00 81 LEU A O 1
ATOM 629 N N . THR A 1 82 ? 4.624 -2.955 9.153 1.00 98.31 82 THR A N 1
ATOM 630 C CA . THR A 1 82 ? 5.929 -3.601 8.968 1.00 98.31 82 THR A CA 1
ATOM 631 C C . THR A 1 82 ? 6.461 -3.373 7.557 1.00 98.31 82 THR A C 1
ATOM 633 O O . THR A 1 82 ? 7.591 -2.901 7.398 1.00 98.31 82 THR A O 1
ATOM 636 N N . LEU A 1 83 ? 5.640 -3.632 6.535 1.00 98.12 83 LEU A N 1
ATOM 637 C CA . LEU A 1 83 ? 6.024 -3.412 5.141 1.00 98.12 83 LEU A CA 1
ATOM 638 C C . LEU A 1 83 ? 6.248 -1.920 4.848 1.00 98.12 83 LEU A C 1
ATOM 640 O O . LEU A 1 83 ? 7.239 -1.555 4.214 1.00 98.12 83 LEU A O 1
ATOM 644 N N . CYS A 1 84 ? 5.393 -1.034 5.365 1.00 98.00 84 CYS A N 1
ATOM 645 C CA . CYS A 1 84 ? 5.560 0.408 5.191 1.00 98.00 84 CYS A CA 1
ATOM 646 C C . CYS A 1 84 ? 6.857 0.916 5.850 1.00 98.00 84 CYS A C 1
ATOM 648 O O . CYS A 1 84 ? 7.589 1.706 5.260 1.00 98.00 84 CYS A O 1
ATOM 650 N N . ARG A 1 85 ? 7.237 0.429 7.037 1.00 98.12 85 ARG A N 1
ATOM 651 C CA . ARG A 1 85 ? 8.531 0.799 7.640 1.00 98.12 85 ARG A CA 1
ATOM 652 C C . ARG A 1 85 ? 9.715 0.359 6.778 1.00 98.12 85 ARG A C 1
ATOM 654 O O . ARG A 1 85 ? 10.663 1.130 6.637 1.00 98.12 85 ARG A O 1
ATOM 661 N N . GLN A 1 86 ? 9.655 -0.825 6.164 1.00 97.44 86 GLN A N 1
ATOM 662 C CA . GLN A 1 86 ? 10.701 -1.302 5.247 1.00 97.44 86 GLN A CA 1
ATOM 663 C C . GLN A 1 86 ? 10.832 -0.402 4.008 1.00 97.44 86 GLN A C 1
ATOM 665 O O . GLN A 1 86 ? 11.940 -0.060 3.598 1.00 97.44 86 GLN A O 1
ATOM 670 N N . LEU A 1 87 ? 9.713 0.064 3.451 1.00 97.75 87 LEU A N 1
ATOM 671 C CA . LEU A 1 87 ? 9.700 0.932 2.269 1.00 97.75 87 LEU A CA 1
ATOM 672 C C . LEU A 1 87 ? 10.349 2.309 2.489 1.00 97.75 87 LEU A C 1
ATOM 674 O O . LEU A 1 87 ? 10.739 2.973 1.523 1.00 97.75 87 LEU A O 1
ATOM 678 N N . ASN A 1 88 ? 10.560 2.734 3.738 1.00 96.56 88 ASN A N 1
ATOM 679 C CA . ASN A 1 88 ? 11.256 3.987 4.044 1.00 96.56 88 ASN A CA 1
ATOM 680 C C . ASN A 1 88 ? 12.730 4.000 3.609 1.00 96.56 88 ASN A C 1
ATOM 682 O O . ASN A 1 88 ? 13.301 5.089 3.483 1.00 96.56 88 ASN A O 1
ATOM 686 N N . THR A 1 89 ? 13.338 2.834 3.366 1.00 96.31 89 THR A N 1
ATOM 687 C CA . THR A 1 89 ? 14.726 2.686 2.892 1.00 96.31 89 THR A CA 1
ATOM 688 C C . THR A 1 89 ? 14.822 2.242 1.428 1.00 96.31 89 THR A C 1
ATOM 690 O O . THR A 1 89 ? 15.926 2.048 0.922 1.00 96.31 89 THR A O 1
ATOM 693 N N . HIS A 1 90 ? 13.693 2.138 0.718 1.00 97.62 90 HIS A N 1
ATOM 694 C CA . HIS A 1 90 ? 13.638 1.706 -0.682 1.00 97.62 90 HIS A CA 1
ATOM 695 C C . HIS A 1 90 ? 14.542 2.573 -1.587 1.00 97.62 90 HIS A C 1
ATOM 697 O O . HIS A 1 90 ? 14.592 3.785 -1.386 1.00 97.62 90 HIS A O 1
ATOM 703 N N . PRO A 1 91 ? 15.245 2.042 -2.606 1.00 97.25 91 PRO A N 1
ATOM 704 C CA . PRO A 1 91 ? 16.186 2.826 -3.421 1.00 97.25 91 PRO A CA 1
ATOM 705 C C . PRO A 1 91 ? 15.540 3.983 -4.199 1.00 97.25 91 PRO A C 1
ATOM 707 O O . PRO A 1 91 ? 16.173 5.025 -4.394 1.00 97.25 91 PRO A O 1
ATOM 710 N N . TYR A 1 92 ? 14.264 3.866 -4.574 1.00 97.56 92 TYR A N 1
ATOM 711 C CA . TYR A 1 92 ? 13.535 4.937 -5.263 1.00 97.56 92 TYR A CA 1
ATOM 712 C C . TYR A 1 92 ? 12.990 5.983 -4.287 1.00 97.56 92 TYR A C 1
ATOM 714 O O . TYR A 1 92 ? 12.237 5.664 -3.365 1.00 97.56 92 TYR A O 1
ATOM 722 N N . ALA A 1 93 ? 13.344 7.249 -4.525 1.00 97.25 93 ALA A N 1
ATOM 723 C CA . ALA A 1 93 ? 12.992 8.370 -3.655 1.00 97.25 93 ALA A CA 1
ATOM 724 C C . ALA A 1 93 ? 11.478 8.576 -3.506 1.00 97.25 93 ALA A C 1
ATOM 726 O O . ALA A 1 93 ? 11.010 8.809 -2.392 1.00 97.25 93 ALA A O 1
ATOM 727 N N . GLU A 1 94 ? 10.720 8.430 -4.595 1.00 96.12 94 GLU A N 1
ATOM 728 C CA . GLU A 1 94 ? 9.262 8.574 -4.569 1.00 96.12 94 GLU A CA 1
ATOM 729 C C . GLU A 1 94 ? 8.601 7.526 -3.672 1.00 96.12 94 GLU A C 1
ATOM 731 O O . GLU A 1 94 ? 7.787 7.881 -2.823 1.00 96.12 94 GLU A O 1
ATOM 736 N N . THR A 1 95 ? 9.017 6.259 -3.762 1.00 97.69 95 THR A N 1
ATOM 737 C CA . THR A 1 95 ? 8.517 5.190 -2.884 1.00 97.69 95 THR A CA 1
ATOM 738 C C . THR A 1 95 ? 8.801 5.506 -1.417 1.00 97.69 95 THR A C 1
ATOM 740 O O . THR A 1 95 ? 7.893 5.437 -0.593 1.00 97.69 95 THR A O 1
ATOM 743 N N . ARG A 1 96 ? 10.023 5.952 -1.080 1.00 98.12 96 ARG A N 1
ATOM 744 C CA . ARG A 1 96 ? 10.350 6.363 0.300 1.00 98.12 96 ARG A CA 1
ATOM 745 C C . ARG A 1 96 ? 9.466 7.510 0.776 1.00 98.12 96 ARG A C 1
ATOM 747 O O . ARG A 1 96 ? 9.019 7.509 1.920 1.00 98.12 96 ARG A O 1
ATOM 754 N N . LYS A 1 97 ? 9.239 8.513 -0.075 1.00 98.06 97 LYS A N 1
ATOM 755 C CA . LYS A 1 97 ? 8.422 9.689 0.250 1.00 98.06 97 LYS A CA 1
ATOM 756 C C . LYS A 1 97 ? 6.967 9.296 0.502 1.00 98.06 97 LYS A C 1
ATOM 758 O O . LYS A 1 97 ? 6.393 9.718 1.505 1.00 98.06 97 LYS A O 1
ATOM 763 N N . GLN A 1 98 ? 6.393 8.480 -0.380 1.00 97.69 98 GLN A N 1
ATOM 764 C CA . GLN A 1 98 ? 5.030 7.969 -0.234 1.00 97.69 98 GLN A CA 1
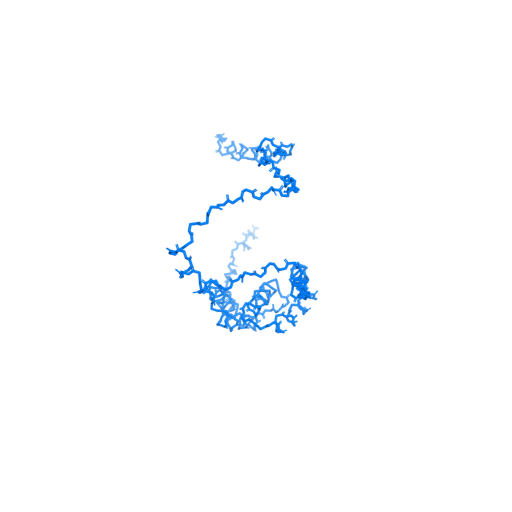ATOM 765 C C . GLN A 1 98 ? 4.892 7.111 1.024 1.00 97.69 98 GLN A C 1
ATOM 767 O O . GLN A 1 98 ? 3.980 7.337 1.816 1.00 97.69 98 GLN A O 1
ATOM 772 N N . SER A 1 99 ? 5.843 6.208 1.251 1.00 97.88 99 SER A N 1
ATOM 773 C CA . SER A 1 99 ? 5.882 5.351 2.431 1.00 97.88 99 SER A CA 1
ATOM 774 C C . SER A 1 99 ? 5.934 6.148 3.733 1.00 97.88 99 SER A C 1
ATOM 776 O O . SER A 1 99 ? 5.119 5.922 4.617 1.00 97.88 99 SER A O 1
ATOM 778 N N . LYS A 1 100 ? 6.813 7.152 3.846 1.00 98.06 100 LYS A N 1
ATOM 779 C CA . LYS A 1 100 ? 6.888 7.998 5.052 1.00 98.06 100 LYS A CA 1
ATOM 780 C C . LYS A 1 100 ? 5.573 8.726 5.334 1.00 98.06 100 LYS A C 1
ATOM 782 O O . LYS A 1 100 ? 5.164 8.826 6.487 1.00 98.06 100 LYS A O 1
ATOM 787 N N . ARG A 1 101 ? 4.907 9.226 4.285 1.00 97.50 101 ARG A N 1
ATOM 788 C CA . ARG A 1 101 ? 3.598 9.882 4.411 1.00 97.50 101 ARG A CA 1
ATOM 789 C C . ARG A 1 101 ? 2.528 8.901 4.881 1.00 97.50 101 ARG A C 1
ATOM 791 O O . ARG A 1 101 ? 1.730 9.253 5.743 1.00 97.50 101 ARG A O 1
ATOM 798 N N . LEU A 1 102 ? 2.506 7.701 4.308 1.00 97.12 102 LEU A N 1
ATOM 799 C CA . LEU A 1 102 ? 1.545 6.669 4.677 1.00 97.12 102 LEU A CA 1
ATOM 800 C C . LEU A 1 102 ? 1.790 6.172 6.104 1.00 97.12 102 LEU A C 1
ATOM 802 O O . LEU A 1 102 ? 0.852 6.112 6.889 1.00 97.12 102 LEU A O 1
ATOM 806 N N . LEU A 1 103 ? 3.046 5.916 6.472 1.00 97.25 103 LEU A N 1
ATOM 807 C CA . LEU A 1 103 ? 3.426 5.491 7.815 1.00 97.25 103 LEU A CA 1
ATOM 808 C C . LEU A 1 103 ? 2.968 6.494 8.879 1.00 97.25 103 LEU A C 1
ATOM 810 O O . LEU A 1 103 ? 2.402 6.085 9.884 1.00 97.25 103 LEU A O 1
ATOM 814 N N . TYR A 1 104 ? 3.121 7.798 8.623 1.00 96.44 104 TYR A N 1
ATOM 815 C CA . TYR A 1 104 ? 2.627 8.842 9.527 1.00 96.44 104 TYR A CA 1
ATOM 816 C C . TYR A 1 104 ? 1.115 8.734 9.789 1.00 96.44 104 TYR A C 1
ATOM 818 O O . TYR A 1 104 ? 0.668 8.919 10.917 1.00 96.44 104 TYR A O 1
ATOM 826 N N . ILE A 1 105 ? 0.327 8.404 8.762 1.00 95.06 105 ILE A N 1
ATOM 827 C CA . ILE A 1 105 ? -1.123 8.198 8.895 1.00 95.06 105 ILE A CA 1
ATOM 828 C C . ILE A 1 105 ? -1.409 6.913 9.683 1.00 95.06 105 ILE A C 1
ATOM 830 O O . ILE A 1 105 ? -2.276 6.903 10.555 1.00 95.06 105 ILE A O 1
ATOM 834 N N . LEU A 1 106 ? -0.681 5.831 9.397 1.00 94.44 106 LEU A N 1
ATOM 835 C CA . LEU A 1 106 ? -0.876 4.536 10.053 1.00 94.44 106 LEU A CA 1
ATOM 836 C C . LEU A 1 106 ? -0.421 4.527 11.524 1.00 94.44 106 LEU A C 1
ATOM 838 O O . LEU A 1 106 ? -0.951 3.761 12.323 1.00 94.44 106 LEU A O 1
ATOM 842 N N . GLU A 1 107 ? 0.535 5.361 11.915 1.00 95.06 107 GLU A N 1
ATOM 843 C CA . GLU A 1 107 ? 1.013 5.443 13.304 1.00 95.06 107 GLU A CA 1
ATOM 844 C C . GLU A 1 107 ? 0.288 6.517 14.126 1.00 95.06 107 GLU A C 1
ATOM 846 O O . GLU A 1 107 ? 0.525 6.635 15.329 1.00 95.06 107 GLU A O 1
ATOM 851 N N . ALA A 1 108 ? -0.614 7.288 13.508 1.00 93.44 108 ALA A N 1
ATOM 852 C CA . ALA A 1 108 ? -1.343 8.341 14.197 1.00 93.44 108 ALA A CA 1
ATOM 853 C C . ALA A 1 108 ? -2.124 7.780 15.408 1.00 93.44 108 ALA A C 1
ATOM 855 O O . ALA A 1 108 ? -2.862 6.795 15.268 1.00 93.44 108 ALA A O 1
ATOM 856 N N . PRO A 1 109 ? -1.991 8.393 16.600 1.00 89.81 109 PRO A N 1
ATOM 857 C CA . PRO A 1 109 ? -2.708 7.944 17.784 1.00 89.81 109 PRO A CA 1
ATOM 858 C C . PRO A 1 109 ? -4.214 8.154 17.610 1.00 89.81 109 PRO A C 1
ATOM 860 O O . PRO A 1 109 ? -4.661 9.118 16.983 1.00 89.81 109 PRO A O 1
ATOM 863 N N . LYS A 1 110 ? -5.011 7.257 18.201 1.00 86.00 110 LYS A N 1
ATOM 864 C CA . LYS A 1 110 ? -6.465 7.435 18.256 1.00 86.00 110 LYS A CA 1
ATOM 865 C C . LYS A 1 110 ? -6.778 8.710 19.035 1.00 86.00 110 LYS A C 1
ATOM 867 O O . LYS A 1 110 ? -6.222 8.939 20.105 1.00 86.00 110 LYS A O 1
ATOM 872 N N . LEU A 1 111 ? -7.674 9.527 18.493 1.00 87.56 111 LEU A N 1
ATOM 873 C CA . LEU A 1 111 ? -8.115 10.745 19.155 1.00 87.56 111 LEU A CA 1
ATOM 874 C C . LEU A 1 111 ? -8.958 10.383 20.384 1.00 87.56 111 LEU A C 1
ATOM 876 O O . LEU A 1 111 ? -9.982 9.713 20.256 1.00 87.56 111 LEU A O 1
ATOM 880 N N . GLU A 1 112 ? -8.545 10.834 21.567 1.00 86.25 112 GLU A N 1
ATOM 881 C CA . GLU A 1 112 ? -9.336 10.670 22.786 1.00 86.25 112 GLU A CA 1
ATOM 882 C C . GLU A 1 112 ? -10.556 11.598 22.739 1.00 86.25 112 GLU A C 1
ATOM 884 O O . GLU A 1 112 ? -10.431 12.825 22.758 1.00 86.25 112 GLU A O 1
ATOM 889 N N . MET A 1 113 ? -11.753 11.014 22.656 1.00 82.19 113 MET A N 1
ATOM 890 C CA . MET A 1 113 ? -12.998 11.775 22.722 1.00 82.19 113 MET A CA 1
ATOM 891 C C . MET A 1 113 ? -13.414 11.955 24.176 1.00 82.19 113 MET A C 1
ATOM 893 O O . MET A 1 113 ? -13.722 10.991 24.876 1.00 82.19 113 MET A O 1
ATOM 897 N N . ARG A 1 114 ? -13.448 13.208 24.623 1.00 86.50 114 ARG A N 1
ATOM 898 C CA . ARG A 1 114 ? -13.945 13.561 25.949 1.00 86.50 114 ARG A CA 1
ATOM 899 C C . ARG A 1 114 ? -15.479 13.482 25.992 1.00 86.50 114 ARG A C 1
ATOM 901 O O . ARG A 1 114 ? -16.123 14.030 25.094 1.00 86.50 114 ARG A O 1
ATOM 908 N N . PRO A 1 115 ? -16.083 12.840 27.009 1.00 81.31 115 PRO A N 1
ATOM 909 C CA . PRO A 1 115 ? -17.536 12.689 27.105 1.00 81.31 115 PRO A CA 1
ATOM 910 C C . PRO A 1 115 ? -18.261 14.036 27.210 1.00 81.31 115 PRO A C 1
ATOM 912 O O . PRO A 1 115 ? -19.366 14.171 26.697 1.00 81.31 115 PRO A O 1
ATOM 915 N N . GLU A 1 116 ? -17.623 15.060 27.780 1.00 85.00 116 GLU A N 1
ATOM 916 C CA . GLU A 1 116 ? -18.145 16.429 27.824 1.00 85.00 116 GLU A CA 1
ATOM 917 C C . GLU A 1 116 ? -18.327 17.084 26.437 1.00 85.00 116 GLU A C 1
ATOM 919 O O . GLU A 1 116 ? -19.048 18.074 26.323 1.00 85.00 116 GLU A O 1
ATOM 924 N N . TRP A 1 117 ? -17.707 16.551 25.377 1.00 84.75 117 TRP A N 1
ATOM 925 C CA . TRP A 1 117 ? -17.880 17.018 23.991 1.00 84.75 117 TRP A CA 1
ATOM 926 C C . TRP A 1 117 ? -18.956 16.246 23.223 1.00 84.75 117 TRP A C 1
ATOM 928 O O . TRP A 1 117 ? -19.365 16.666 22.140 1.00 84.75 117 TRP A O 1
ATOM 938 N N . LEU A 1 118 ? -19.404 15.115 23.767 1.00 84.88 118 LEU A N 1
ATOM 939 C CA . LEU A 1 118 ? -20.395 14.245 23.155 1.00 84.88 118 LEU A CA 1
ATOM 940 C C . LEU A 1 118 ? -21.776 14.557 23.739 1.00 84.88 118 LEU A C 1
ATOM 942 O O . LEU A 1 118 ? -22.088 14.214 24.876 1.00 84.88 118 LEU A O 1
ATOM 946 N N . THR A 1 119 ? -22.651 15.169 22.943 1.00 83.00 119 THR A N 1
ATOM 947 C CA . THR A 1 119 ? -24.088 15.154 23.240 1.00 83.00 119 THR A CA 1
ATOM 948 C C . THR A 1 119 ? -24.613 13.735 23.046 1.00 83.00 119 THR A C 1
ATOM 950 O O . THR A 1 119 ? -24.643 13.245 21.916 1.00 83.00 119 THR A O 1
ATOM 953 N N . GLN A 1 120 ? -25.020 13.074 24.131 1.00 80.62 120 GLN A N 1
ATOM 954 C CA . GLN A 1 120 ? -25.649 11.756 24.046 1.00 80.62 120 GLN A CA 1
ATOM 955 C C . GLN A 1 120 ? -27.001 11.890 23.342 1.00 80.62 120 GLN A C 1
ATOM 957 O O . GLN A 1 120 ? -27.855 12.668 23.770 1.00 80.62 120 GLN A O 1
ATOM 962 N N . ILE A 1 121 ? -27.178 11.156 22.243 1.00 82.06 121 ILE A N 1
ATOM 963 C CA . ILE A 1 121 ? -28.477 11.044 21.583 1.00 82.06 121 ILE A CA 1
AT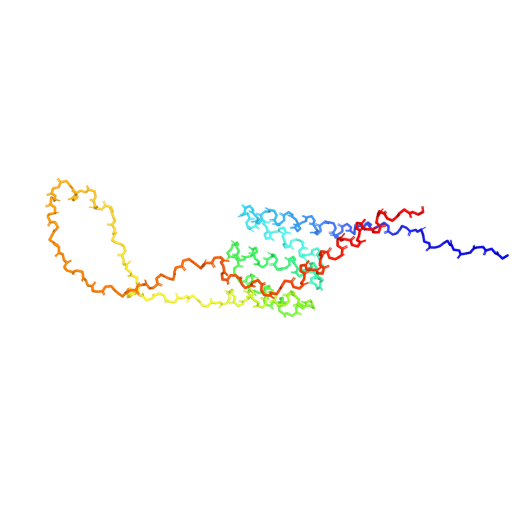OM 964 C C . ILE A 1 121 ? -29.317 10.106 22.456 1.00 82.06 121 ILE A C 1
ATOM 966 O O . ILE A 1 121 ? -28.876 8.982 22.703 1.00 82.06 121 ILE A O 1
ATOM 970 N N . PRO A 1 122 ? -30.470 10.557 22.976 1.00 80.25 122 PRO A N 1
ATOM 971 C CA . PRO A 1 122 ? -31.333 9.697 23.769 1.00 80.25 122 PRO A CA 1
ATOM 972 C C . PRO A 1 122 ? -31.882 8.563 22.902 1.00 80.25 122 PRO A C 1
ATOM 974 O O . PRO A 1 122 ? -32.091 8.736 21.701 1.00 80.25 122 PRO A O 1
ATOM 977 N N . ASP A 1 123 ? -32.128 7.419 23.531 1.00 79.56 123 ASP A N 1
ATOM 978 C CA . ASP A 1 123 ? -32.774 6.284 22.884 1.00 79.56 123 ASP A CA 1
ATOM 979 C C . ASP A 1 123 ? -34.181 6.674 22.401 1.00 79.56 123 ASP A C 1
ATOM 981 O O . ASP A 1 123 ? -34.985 7.235 23.154 1.00 79.56 123 ASP A O 1
ATOM 985 N N . LEU A 1 124 ? -34.444 6.440 21.115 1.00 76.81 124 LEU A N 1
ATOM 986 C CA . LEU A 1 124 ? -35.640 6.914 20.420 1.00 76.81 124 LEU A CA 1
ATOM 987 C C . LEU A 1 124 ? -36.767 5.873 20.393 1.00 76.81 124 LEU A C 1
ATOM 989 O O . LEU A 1 124 ? -37.881 6.225 20.006 1.00 76.81 124 LEU A O 1
ATOM 993 N N . GLU A 1 125 ? -36.528 4.634 20.844 1.00 74.38 125 GLU A N 1
ATOM 994 C CA . GLU A 1 125 ? -37.546 3.565 20.842 1.00 74.38 125 GLU A CA 1
ATOM 995 C C . GLU A 1 125 ? -38.798 3.907 21.676 1.00 74.38 125 GLU A C 1
ATOM 997 O 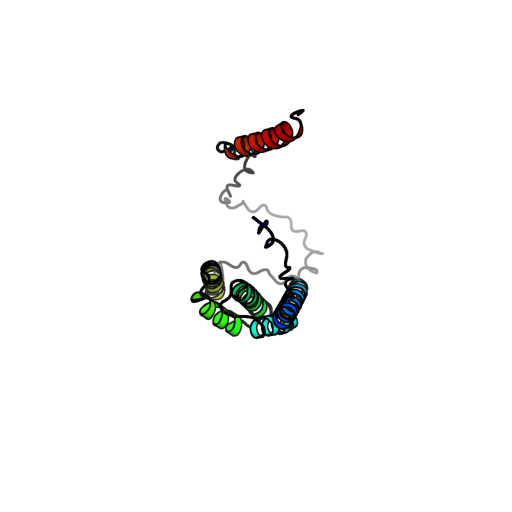O . GLU A 1 125 ? -39.876 3.378 21.424 1.00 74.38 125 GLU A O 1
ATOM 1002 N N . GLN A 1 126 ? -38.704 4.838 22.632 1.00 60.75 126 GLN A N 1
ATOM 1003 C CA . GLN A 1 126 ? -39.820 5.219 23.516 1.00 60.75 126 GLN A CA 1
ATOM 1004 C C . GLN A 1 126 ? -40.578 6.484 23.073 1.00 60.75 126 GLN A C 1
ATOM 1006 O O . GLN A 1 126 ? -41.468 6.958 23.785 1.00 60.75 126 GLN A O 1
ATOM 1011 N N . VAL A 1 127 ? -40.226 7.083 21.930 1.00 60.03 127 VAL A N 1
ATOM 1012 C CA . VAL A 1 127 ? -40.788 8.382 21.512 1.00 60.03 127 VAL A CA 1
ATOM 1013 C C . VAL A 1 127 ? -42.158 8.238 20.827 1.00 60.03 127 VAL A C 1
ATOM 1015 O O . VAL A 1 127 ? -42.967 9.161 20.904 1.00 60.03 127 VAL A O 1
ATOM 1018 N N . GLU A 1 128 ? -42.499 7.074 20.263 1.00 58.50 128 GLU A N 1
ATOM 1019 C CA . GLU A 1 128 ? -43.765 6.886 19.527 1.00 58.50 128 GLU A CA 1
ATOM 1020 C C . GLU A 1 128 ? -45.039 6.953 20.400 1.00 58.50 128 GLU A C 1
ATOM 1022 O O . GLU A 1 128 ? -46.121 7.277 19.899 1.00 58.50 128 GLU A O 1
ATOM 1027 N N . GLU A 1 129 ? -44.956 6.697 21.711 1.00 55.59 129 GLU A N 1
ATOM 1028 C CA . GLU A 1 129 ? -46.142 6.696 22.586 1.00 55.59 129 GLU A CA 1
ATOM 1029 C C . GLU A 1 129 ? -46.475 8.071 23.190 1.00 55.59 129 GLU A C 1
ATOM 1031 O O . GLU A 1 129 ? -47.626 8.326 23.564 1.00 55.59 129 GLU A O 1
ATOM 1036 N N . ARG A 1 130 ? -45.509 9.000 23.258 1.00 50.88 130 ARG A N 1
ATOM 1037 C CA . ARG A 1 130 ? -45.680 10.279 23.980 1.00 50.88 130 ARG A CA 1
ATOM 1038 C C . ARG A 1 130 ? -46.382 11.377 23.170 1.00 50.88 130 ARG A C 1
ATOM 1040 O O . ARG A 1 130 ? -46.902 12.336 23.754 1.00 50.88 130 ARG A O 1
ATOM 1047 N N . ASP A 1 131 ? -46.486 11.198 21.855 1.00 53.47 131 ASP A N 1
ATOM 1048 C CA . ASP A 1 131 ? -47.007 12.211 20.928 1.00 53.47 131 ASP A CA 1
ATOM 1049 C C . ASP A 1 131 ? -48.531 12.175 20.730 1.00 53.47 131 ASP A C 1
ATOM 1051 O O . ASP A 1 131 ? -49.100 13.090 20.131 1.00 53.47 131 ASP A O 1
ATOM 1055 N N . ARG A 1 132 ? -49.250 11.189 21.290 1.00 53.78 132 ARG A N 1
ATOM 1056 C CA . ARG A 1 132 ? -50.724 11.152 21.183 1.00 53.78 132 ARG A CA 1
ATOM 1057 C C . ARG A 1 132 ? -51.474 11.989 22.222 1.00 53.78 132 ARG A C 1
ATOM 1059 O O . ARG A 1 132 ? -52.640 12.294 21.986 1.00 53.78 132 ARG A O 1
ATOM 1066 N N . ASN A 1 133 ? -50.850 12.398 23.333 1.00 53.75 133 ASN A N 1
ATOM 1067 C CA . ASN A 1 133 ? -51.576 13.086 24.416 1.00 53.75 133 ASN A CA 1
ATOM 1068 C C . ASN A 1 133 ? -50.916 14.361 24.968 1.00 53.75 133 ASN A C 1
ATOM 1070 O O . ASN A 1 133 ? -51.373 14.906 25.971 1.00 53.75 133 ASN A O 1
ATOM 1074 N N . SER A 1 134 ? -49.866 14.883 24.333 1.00 50.78 134 SER A N 1
ATOM 1075 C CA . SER A 1 134 ? -49.242 16.133 24.772 1.00 50.78 134 SER A CA 1
ATOM 1076 C C . SER A 1 134 ? -49.317 17.200 23.681 1.00 50.78 134 SER A C 1
ATOM 1078 O O . SER A 1 134 ? -48.427 17.381 22.860 1.00 50.78 134 SER A O 1
ATOM 1080 N N . ARG A 1 135 ? -50.407 17.978 23.695 1.00 51.97 135 ARG A N 1
ATOM 1081 C CA . ARG A 1 135 ? -50.390 19.328 23.114 1.00 51.97 135 ARG A CA 1
ATOM 1082 C C . ARG A 1 135 ? -49.411 20.164 23.938 1.00 51.97 135 ARG A C 1
ATOM 1084 O O . ARG A 1 135 ? -49.801 20.826 24.896 1.00 51.97 135 ARG A O 1
ATOM 1091 N N . ILE A 1 136 ? -48.129 20.091 23.594 1.00 54.72 136 ILE A N 1
ATOM 1092 C CA . ILE A 1 136 ? -47.092 20.959 24.140 1.00 54.72 136 ILE A CA 1
ATOM 1093 C C . ILE A 1 136 ? -47.353 22.356 23.574 1.00 54.72 136 ILE A C 1
ATOM 1095 O O . ILE A 1 136 ? -46.965 22.683 22.454 1.00 54.72 136 ILE A O 1
ATOM 1099 N N . THR A 1 137 ? -48.031 23.207 24.341 1.00 53.31 137 THR A N 1
ATOM 1100 C CA . THR A 1 137 ? -47.957 24.652 24.123 1.00 53.31 137 THR A CA 1
ATOM 1101 C C . THR A 1 137 ? -46.518 25.073 24.406 1.00 53.31 137 THR A C 1
ATOM 1103 O O . THR A 1 137 ? -46.106 25.162 25.564 1.00 53.31 137 THR A O 1
ATOM 1106 N N . ALA A 1 138 ? -45.733 25.271 23.348 1.00 56.03 138 ALA A N 1
ATOM 1107 C CA . ALA A 1 138 ? -44.364 25.749 23.442 1.00 56.03 138 ALA A CA 1
ATOM 1108 C C . ALA A 1 138 ? -44.351 27.134 24.106 1.00 56.03 138 ALA A C 1
ATOM 1110 O O . ALA A 1 138 ? -44.748 28.135 23.510 1.00 56.03 138 ALA A O 1
ATOM 1111 N N . ARG A 1 139 ? -43.897 27.205 25.361 1.00 58.56 139 ARG A N 1
ATOM 1112 C CA . ARG A 1 139 ? -43.544 28.482 25.984 1.00 58.56 139 ARG A CA 1
ATOM 1113 C C . ARG A 1 139 ? -42.240 28.946 25.323 1.00 58.56 139 ARG A C 1
ATOM 1115 O O . ARG A 1 139 ? -41.291 28.161 25.308 1.00 58.56 139 ARG A O 1
ATOM 1122 N N . PRO A 1 140 ? -42.161 30.161 24.752 1.00 53.75 140 PRO A N 1
ATOM 1123 C CA . PRO A 1 140 ? -40.953 30.603 24.072 1.00 53.75 140 PRO A CA 1
ATOM 1124 C C . PRO A 1 140 ? -39.843 30.776 25.110 1.00 53.75 140 PRO A C 1
ATOM 1126 O O . PRO A 1 140 ? -39.849 31.715 25.904 1.00 53.75 140 PRO A O 1
ATOM 1129 N N . LEU A 1 141 ? -38.906 29.830 25.132 1.00 59.88 141 LEU A N 1
ATOM 1130 C CA . LEU A 1 141 ? -37.687 29.935 25.915 1.00 59.88 141 LEU A CA 1
ATOM 1131 C C . LEU A 1 141 ? -36.797 30.975 25.224 1.00 59.88 141 LEU A C 1
ATOM 1133 O O . LEU A 1 141 ? -36.494 30.846 24.035 1.00 59.88 141 LEU A O 1
ATOM 1137 N N . ALA A 1 142 ? -36.435 32.037 25.945 1.00 62.59 142 ALA A N 1
ATOM 1138 C CA . ALA A 1 142 ? -35.568 33.086 25.424 1.00 62.59 142 ALA A CA 1
ATOM 1139 C C . ALA A 1 142 ? -34.267 32.461 24.895 1.00 62.59 142 ALA A C 1
ATOM 1141 O O . ALA A 1 142 ? -33.570 31.751 25.621 1.00 62.59 142 ALA A O 1
ATOM 1142 N N . LYS A 1 143 ? -33.971 32.691 23.609 1.00 57.00 143 LYS A N 1
ATOM 1143 C CA . LYS A 1 143 ? -32.781 32.153 22.940 1.00 57.00 143 LYS A CA 1
ATOM 1144 C C . LYS A 1 143 ? -31.521 32.623 23.680 1.00 57.00 143 LYS A C 1
ATOM 1146 O O . LYS A 1 143 ? -31.326 33.836 23.774 1.00 57.00 143 LYS A O 1
ATOM 1151 N N . PRO A 1 144 ? -30.635 31.720 24.136 1.00 63.69 144 PRO A N 1
ATOM 1152 C CA . PRO A 1 144 ? -29.291 32.129 24.519 1.00 63.69 144 PRO A CA 1
ATOM 1153 C C . PRO A 1 144 ? -28.591 32.741 23.289 1.00 63.69 144 PRO A C 1
ATOM 1155 O O . PRO A 1 144 ? -28.830 32.280 22.164 1.00 63.69 144 PRO A O 1
ATOM 1158 N N . PRO A 1 145 ? -27.767 33.792 23.461 1.00 57.66 145 PRO A N 1
ATOM 1159 C CA . PRO A 1 145 ? -27.080 34.437 22.351 1.00 57.66 145 PRO A CA 1
ATOM 1160 C C . PRO A 1 145 ? -26.144 33.425 21.693 1.00 57.66 145 PRO A C 1
ATOM 1162 O O . PRO A 1 145 ? -25.131 33.025 22.260 1.00 57.66 145 PRO A O 1
ATOM 1165 N N . GLN A 1 146 ? -26.511 32.973 20.494 1.00 65.56 146 GLN A N 1
ATOM 1166 C CA . GLN A 1 146 ? -25.650 32.093 19.724 1.00 65.56 146 GLN A CA 1
ATOM 1167 C C . GLN A 1 146 ? -24.422 32.883 19.259 1.00 65.56 146 GLN A C 1
ATOM 1169 O O . GLN A 1 146 ? -24.588 33.979 18.708 1.00 65.56 146 GLN A O 1
ATOM 1174 N N . PRO A 1 147 ? -23.197 32.357 19.435 1.00 62.56 147 PRO A N 1
ATOM 1175 C CA . PRO A 1 147 ? -22.032 32.935 18.788 1.00 62.56 147 PRO A CA 1
ATOM 1176 C C . PRO A 1 147 ? -22.284 32.912 17.279 1.00 62.56 147 PRO A C 1
ATOM 1178 O O . PRO A 1 147 ? -22.583 31.863 16.705 1.00 62.56 147 PRO A O 1
ATOM 1181 N N . LYS A 1 148 ? -22.221 34.087 16.639 1.00 60.50 148 LYS A N 1
ATOM 1182 C CA . LYS A 1 148 ? -22.370 34.219 15.188 1.00 60.50 148 LYS A CA 1
ATOM 1183 C C . LYS A 1 148 ? -21.321 33.333 14.523 1.00 60.50 148 LYS A C 1
ATOM 1185 O O . LYS A 1 148 ? -20.148 33.693 14.460 1.00 60.50 148 LYS A O 1
ATOM 1190 N N . ARG A 1 149 ? -21.747 32.178 14.014 1.00 61.22 149 ARG A N 1
ATOM 1191 C CA . ARG A 1 149 ? -20.971 31.394 13.059 1.00 61.22 149 ARG A CA 1
ATOM 1192 C C . ARG A 1 149 ? -20.802 32.302 11.845 1.00 61.22 149 ARG A C 1
ATOM 1194 O O . ARG A 1 149 ? -21.776 32.580 11.148 1.00 61.22 149 ARG A O 1
ATOM 1201 N N . VAL A 1 150 ? -19.601 32.840 11.653 1.00 65.44 150 VAL A N 1
ATOM 1202 C CA . VAL A 1 150 ? -19.261 33.586 10.442 1.00 65.44 150 VAL A CA 1
ATOM 1203 C C . VAL A 1 150 ? -19.218 32.555 9.323 1.00 65.44 150 VAL A C 1
ATOM 1205 O O . VAL A 1 150 ? -18.204 31.906 9.088 1.00 65.44 150 VAL A O 1
ATOM 1208 N N . ILE A 1 151 ? -20.368 32.332 8.696 1.00 60.03 151 ILE A N 1
ATOM 1209 C CA . ILE A 1 151 ? -20.437 31.677 7.399 1.00 60.03 151 ILE A CA 1
ATOM 1210 C C . ILE A 1 151 ? -19.732 32.653 6.465 1.00 60.03 151 ILE A C 1
ATOM 1212 O O . ILE A 1 151 ? -20.255 33.732 6.189 1.00 60.03 151 ILE A O 1
ATOM 1216 N N . GLN A 1 152 ? -18.503 32.326 6.069 1.00 63.41 152 GLN A N 1
ATOM 1217 C CA . GLN A 1 152 ? -17.860 33.057 4.988 1.00 63.41 152 GLN A CA 1
ATOM 1218 C C . GLN A 1 152 ? -18.766 32.877 3.763 1.00 63.41 152 GLN A C 1
ATOM 1220 O O . GLN A 1 152 ? -19.158 31.737 3.484 1.00 63.41 152 GLN A O 1
ATOM 1225 N N . PRO A 1 153 ? -19.188 33.962 3.090 1.00 71.69 153 PRO A N 1
ATOM 1226 C CA . PRO A 1 153 ? -19.965 33.829 1.867 1.00 71.69 153 PRO A CA 1
ATOM 1227 C C . PRO A 1 153 ? -19.198 32.930 0.887 1.00 71.69 153 PRO A C 1
ATOM 1229 O O . PRO A 1 153 ? -17.963 32.914 0.933 1.00 71.69 153 PRO A O 1
ATOM 1232 N N . PRO A 1 154 ? -19.905 32.151 0.045 1.00 69.12 154 PRO A N 1
ATOM 1233 C CA . PRO A 1 154 ? -19.262 31.322 -0.968 1.00 69.12 154 PRO A CA 1
ATOM 1234 C C . PRO A 1 154 ? -18.251 32.186 -1.715 1.00 69.12 154 PRO A C 1
ATOM 1236 O O . PRO A 1 154 ? -18.601 33.275 -2.172 1.00 69.12 154 PRO A O 1
ATOM 1239 N N . ALA A 1 155 ? -16.995 31.735 -1.736 1.00 67.62 155 ALA A N 1
ATOM 1240 C CA . ALA A 1 155 ? -15.909 32.470 -2.360 1.00 67.62 155 ALA A CA 1
ATOM 1241 C C . ALA A 1 155 ? -16.335 32.845 -3.784 1.00 67.62 155 ALA A C 1
ATOM 1243 O O . ALA A 1 155 ? -16.713 31.977 -4.574 1.00 67.62 155 ALA A O 1
ATOM 1244 N N . ASP A 1 156 ? -16.348 34.146 -4.062 1.00 67.81 156 ASP A N 1
ATOM 1245 C CA . ASP A 1 156 ? -16.737 34.675 -5.359 1.00 67.81 156 ASP A CA 1
ATOM 1246 C C . ASP A 1 156 ? -15.743 34.143 -6.410 1.00 67.81 156 ASP A C 1
ATOM 1248 O O . ASP A 1 156 ? -14.534 34.325 -6.232 1.00 67.81 156 ASP A O 1
ATOM 1252 N N . PRO A 1 157 ? -16.195 33.476 -7.491 1.00 63.22 157 PRO A N 1
ATOM 1253 C CA . PRO A 1 157 ? -15.317 32.997 -8.560 1.00 63.22 157 PRO A CA 1
ATOM 1254 C C . PRO A 1 157 ? -14.494 34.113 -9.231 1.00 63.22 157 PRO A C 1
ATOM 1256 O O . PRO A 1 157 ? -13.540 33.810 -9.945 1.00 63.22 157 PRO A O 1
ATOM 1259 N N . SER A 1 158 ? -14.807 35.393 -8.991 1.00 65.81 158 SER A N 1
ATOM 1260 C CA . SER A 1 158 ? -13.969 36.531 -9.394 1.00 65.81 158 SER A CA 1
ATOM 1261 C C . SER A 1 158 ? -12.664 36.676 -8.586 1.00 65.81 158 SER A C 1
ATOM 1263 O O . SER A 1 158 ? -11.745 37.363 -9.029 1.00 65.81 158 SER A O 1
ATOM 1265 N N . GLN A 1 159 ? -12.553 36.018 -7.423 1.00 59.09 159 GLN A N 1
ATOM 1266 C CA . GLN A 1 159 ? -11.361 36.027 -6.559 1.00 59.09 159 GLN A CA 1
ATOM 1267 C C . GLN A 1 159 ? -10.357 34.917 -6.887 1.00 59.09 159 GLN A C 1
ATOM 1269 O O . GLN A 1 159 ? -9.338 34.783 -6.207 1.00 59.09 159 GLN A O 1
ATOM 1274 N N . VAL A 1 160 ? -10.619 34.111 -7.918 1.00 63.84 160 VAL A N 1
ATOM 1275 C CA . VAL A 1 160 ? -9.624 33.165 -8.421 1.00 63.84 160 VAL A CA 1
ATOM 1276 C C . VAL A 1 160 ? -8.524 33.990 -9.088 1.00 63.84 160 VAL A C 1
ATOM 1278 O O . VAL A 1 160 ? -8.765 34.690 -10.067 1.00 63.84 160 VAL A O 1
ATOM 1281 N N . GLU A 1 161 ? -7.323 33.964 -8.517 1.00 67.38 161 GLU A N 1
ATOM 1282 C CA . GLU A 1 161 ? -6.196 34.793 -8.937 1.00 67.38 161 GLU A CA 1
ATOM 1283 C C . GLU A 1 161 ? -5.692 34.362 -10.331 1.00 67.38 161 GLU A C 1
ATOM 1285 O O . GLU A 1 161 ? -4.769 33.566 -10.473 1.00 67.38 161 GLU A O 1
ATOM 1290 N N . THR A 1 162 ? -6.290 34.904 -11.397 1.00 66.00 162 THR A N 1
ATOM 1291 C CA . THR A 1 162 ? -5.892 34.702 -12.808 1.00 66.00 162 THR A CA 1
ATOM 1292 C C . THR A 1 162 ? -4.646 35.508 -13.188 1.00 66.00 162 THR A C 1
ATOM 1294 O O . THR A 1 162 ? -4.533 36.013 -14.308 1.00 66.00 162 THR A O 1
ATOM 1297 N N . LYS A 1 163 ? -3.749 35.762 -12.236 1.00 62.06 163 LYS A N 1
ATOM 1298 C CA . LYS A 1 163 ? -2.613 36.669 -12.433 1.00 62.06 163 LYS A CA 1
ATOM 1299 C C . LYS A 1 163 ? -1.440 35.984 -13.136 1.00 62.06 163 LYS A C 1
ATOM 1301 O O . LYS A 1 163 ? -0.606 36.673 -13.714 1.00 62.06 163 LYS A O 1
ATOM 1306 N N . ASP A 1 164 ? -1.420 34.651 -13.157 1.00 64.94 164 ASP A N 1
ATOM 1307 C CA . ASP A 1 164 ? -0.302 33.860 -13.675 1.00 64.94 164 ASP A CA 1
ATOM 1308 C C . ASP A 1 164 ? -0.681 33.045 -14.929 1.00 64.94 164 ASP A C 1
ATOM 1310 O O . ASP A 1 164 ? -0.604 31.820 -14.990 1.00 64.94 164 ASP A O 1
ATOM 1314 N N . ASN A 1 165 ? -1.129 33.756 -15.970 1.00 76.31 165 ASN A N 1
ATOM 1315 C CA . ASN A 1 165 ? -1.591 33.172 -17.240 1.00 76.31 165 ASN A CA 1
ATOM 1316 C C . ASN A 1 165 ? -0.462 33.048 -18.283 1.00 76.31 165 ASN A C 1
ATOM 1318 O O . ASN A 1 165 ? -0.731 32.815 -19.464 1.00 76.31 165 ASN A O 1
ATOM 1322 N N . GLY A 1 166 ? 0.804 33.224 -17.881 1.00 81.00 166 GLY A N 1
ATOM 1323 C CA . GLY A 1 166 ? 1.953 33.203 -18.797 1.00 81.00 166 GLY A CA 1
ATOM 1324 C C . GLY A 1 166 ? 2.089 31.873 -19.546 1.00 81.00 166 GLY A C 1
ATOM 1325 O O . GLY A 1 166 ? 2.379 31.849 -20.743 1.00 81.00 166 GLY A O 1
ATOM 1326 N N . PHE A 1 167 ? 1.769 30.766 -18.872 1.00 84.19 167 PHE A N 1
ATOM 1327 C CA . PHE A 1 167 ? 1.746 29.434 -19.476 1.00 84.19 167 PHE A CA 1
ATOM 1328 C C . PHE A 1 167 ? 0.690 29.294 -20.586 1.00 84.19 167 PHE A C 1
ATOM 1330 O O . PHE A 1 167 ? 0.950 28.648 -21.599 1.00 84.19 167 PHE A O 1
ATOM 1337 N N . VAL A 1 168 ? -0.479 29.930 -20.437 1.00 86.88 168 VAL A N 1
ATOM 1338 C CA . VAL A 1 168 ? -1.573 29.861 -21.424 1.00 86.88 168 VAL A CA 1
ATOM 1339 C C . VAL A 1 168 ? -1.138 30.487 -22.749 1.00 86.88 168 VAL A C 1
ATOM 1341 O O . VAL A 1 168 ? -1.375 29.914 -23.811 1.00 86.88 168 VAL A O 1
ATOM 1344 N N . TRP A 1 169 ? -0.430 31.617 -22.692 1.00 87.81 169 TRP A N 1
ATOM 1345 C CA . TRP A 1 169 ? 0.134 32.267 -23.877 1.00 87.81 169 TRP A CA 1
ATOM 1346 C C . TRP A 1 169 ? 1.222 31.429 -24.550 1.00 87.81 169 TRP A C 1
ATOM 1348 O O . TRP A 1 169 ? 1.264 31.345 -25.778 1.00 87.81 169 TRP A O 1
ATOM 1358 N N . PHE A 1 170 ? 2.069 30.768 -23.760 1.00 93.81 170 PHE A N 1
ATOM 1359 C CA . PHE A 1 170 ? 3.089 29.865 -24.287 1.00 93.81 170 PHE A CA 1
ATOM 1360 C C . PHE A 1 170 ? 2.467 28.655 -25.003 1.00 93.81 170 PHE A C 1
ATOM 1362 O O . PHE A 1 170 ? 2.848 28.336 -26.131 1.00 93.81 170 PHE A O 1
ATOM 1369 N N . ALA A 1 171 ? 1.459 28.026 -24.390 1.00 92.81 171 ALA A N 1
ATOM 1370 C CA . ALA A 1 171 ? 0.724 26.911 -24.983 1.00 92.81 171 ALA A CA 1
ATOM 1371 C C . ALA A 1 171 ? 0.013 27.320 -26.284 1.00 92.81 171 ALA A C 1
ATOM 1373 O O . ALA A 1 171 ? 0.101 26.607 -27.284 1.00 92.81 171 ALA A O 1
ATOM 1374 N N . LEU A 1 172 ? -0.629 28.494 -26.298 1.00 94.12 172 LEU A N 1
ATOM 1375 C CA . LEU A 1 172 ? -1.282 29.034 -27.492 1.00 94.12 172 LEU A CA 1
ATOM 1376 C C . LEU A 1 172 ? -0.275 29.275 -28.629 1.00 94.12 172 LEU A C 1
ATOM 1378 O O . LEU A 1 172 ? -0.539 28.911 -29.774 1.00 94.12 172 LEU A O 1
ATOM 1382 N N . GLY A 1 173 ? 0.898 29.833 -28.313 1.00 95.06 173 GLY A N 1
ATOM 1383 C CA . GLY A 1 173 ? 1.966 30.064 -29.286 1.00 95.06 173 GLY A CA 1
ATOM 1384 C C . GLY A 1 173 ? 2.465 28.772 -29.935 1.00 95.06 173 GLY A C 1
ATOM 1385 O O . GLY A 1 173 ? 2.614 28.716 -31.155 1.00 95.06 173 GLY A O 1
ATOM 1386 N N . ILE A 1 174 ? 2.648 27.710 -29.144 1.00 95.31 174 ILE A N 1
ATOM 1387 C CA . ILE A 1 174 ? 3.032 26.391 -29.668 1.00 95.31 174 ILE A CA 1
ATOM 1388 C C . ILE A 1 174 ? 1.955 25.845 -30.609 1.00 95.31 174 ILE A C 1
ATOM 1390 O O . ILE A 1 174 ? 2.294 25.370 -31.688 1.00 95.31 174 ILE A O 1
ATOM 1394 N N . ILE A 1 175 ? 0.674 25.941 -30.239 1.00 94.62 175 ILE A N 1
ATOM 1395 C CA . ILE A 1 175 ? -0.442 25.451 -31.066 1.00 94.62 175 ILE A CA 1
ATOM 1396 C C . ILE A 1 175 ? -0.506 26.192 -32.410 1.00 94.62 175 ILE A C 1
ATOM 1398 O O . ILE A 1 175 ? -0.705 25.578 -33.456 1.00 94.62 175 ILE A O 1
ATOM 1402 N N . ILE A 1 176 ? -0.306 27.511 -32.411 1.00 93.31 176 ILE A N 1
ATOM 1403 C CA . ILE A 1 176 ? -0.288 28.297 -33.652 1.00 93.31 176 ILE A CA 1
ATOM 1404 C C . ILE A 1 176 ? 0.926 27.924 -34.511 1.00 93.31 176 ILE A C 1
ATOM 1406 O O . ILE A 1 176 ? 0.797 27.812 -35.727 1.00 93.31 176 ILE A O 1
ATOM 1410 N N . LEU A 1 177 ? 2.091 27.686 -33.905 1.00 92.88 177 LEU A N 1
ATOM 1411 C CA . LEU A 1 177 ? 3.304 27.293 -34.627 1.00 92.88 177 LEU A CA 1
ATOM 1412 C C . LEU A 1 177 ? 3.183 25.888 -35.235 1.00 92.88 177 LEU A C 1
ATOM 1414 O O . LEU A 1 177 ? 3.608 25.664 -36.372 1.00 92.88 177 LEU A O 1
ATOM 1418 N N . THR A 1 178 ? 2.564 24.943 -34.525 1.00 89.94 178 THR A N 1
ATOM 1419 C CA . THR A 1 178 ? 2.320 23.595 -35.056 1.00 89.94 178 THR A CA 1
ATOM 1420 C C . THR A 1 178 ? 1.301 23.618 -36.191 1.00 89.94 178 THR A C 1
ATOM 1422 O O . THR A 1 178 ? 1.532 22.984 -37.216 1.00 89.94 178 THR A O 1
ATOM 1425 N N . LEU A 1 179 ? 0.228 24.405 -36.076 1.00 90.06 179 LEU A N 1
ATOM 1426 C CA . LEU A 1 179 ? -0.757 24.562 -37.151 1.00 90.06 179 LEU A CA 1
ATOM 1427 C C . LEU A 1 179 ? -0.189 25.329 -38.355 1.00 90.06 179 LEU A C 1
ATOM 1429 O O . LEU A 1 179 ? -0.405 24.933 -39.498 1.00 90.06 179 LEU A O 1
ATOM 1433 N N . GLY A 1 180 ? 0.574 26.394 -38.110 1.00 86.06 180 GLY A N 1
ATOM 1434 C CA . GLY A 1 180 ? 1.196 27.214 -39.149 1.00 86.06 180 GLY A CA 1
ATOM 1435 C C . GLY A 1 180 ? 2.289 26.478 -39.920 1.00 86.06 180 GLY A C 1
ATOM 1436 O O . GLY A 1 180 ? 2.385 26.632 -41.134 1.00 86.06 180 GLY A O 1
ATOM 1437 N N . SER A 1 181 ? 3.073 25.624 -39.253 1.00 81.62 181 SER A N 1
ATOM 1438 C CA . SER A 1 181 ? 4.073 24.787 -39.933 1.00 81.62 181 SER A CA 1
ATOM 1439 C C . SER A 1 181 ? 3.444 23.682 -40.789 1.00 81.62 181 SER A C 1
ATOM 1441 O O . SER A 1 181 ? 4.032 23.289 -41.793 1.00 81.62 181 SER A O 1
ATOM 1443 N N . LEU A 1 182 ? 2.229 23.235 -40.451 1.00 83.06 182 LEU A N 1
ATOM 1444 C CA . LEU A 1 182 ? 1.456 22.287 -41.259 1.00 83.06 182 LEU A CA 1
ATOM 1445 C C . LEU A 1 182 ? 0.876 22.918 -42.532 1.00 83.06 182 LEU A C 1
ATOM 1447 O O . LEU A 1 182 ? 0.684 22.227 -43.529 1.00 83.06 182 LEU A O 1
ATOM 1451 N N . PHE A 1 183 ? 0.583 24.218 -42.481 1.00 79.38 183 PHE A N 1
ATOM 1452 C CA . PHE A 1 183 ? -0.024 24.971 -43.577 1.00 79.38 183 PHE A CA 1
ATOM 1453 C C . PHE A 1 183 ? 0.978 25.761 -44.419 1.00 79.38 183 PHE A C 1
ATOM 1455 O O . PHE A 1 183 ? 0.550 26.467 -45.329 1.00 79.38 183 PHE A O 1
ATOM 1462 N N . TRP A 1 184 ? 2.286 25.654 -44.157 1.00 75.62 184 TRP A N 1
ATOM 1463 C CA . TRP A 1 184 ? 3.294 26.277 -45.011 1.00 75.62 184 TRP A CA 1
ATOM 1464 C C . TRP A 1 184 ? 3.317 25.566 -46.375 1.00 75.62 184 TRP A C 1
ATOM 1466 O O . TRP A 1 184 ? 3.745 24.408 -46.440 1.00 75.62 184 TRP A O 1
ATOM 1476 N N . PRO A 1 185 ? 2.858 26.208 -47.469 1.00 72.56 185 PRO A N 1
ATOM 1477 C CA . PRO A 1 185 ? 2.946 25.608 -48.788 1.00 72.56 185 PRO A CA 1
ATOM 1478 C C . PRO A 1 185 ? 4.425 25.557 -49.177 1.00 72.56 185 PRO A C 1
ATOM 1480 O O . PRO A 1 185 ? 5.137 26.562 -49.118 1.00 72.56 185 PRO A O 1
ATOM 1483 N N . ARG A 1 186 ? 4.900 24.357 -49.497 1.00 59.66 186 ARG A N 1
ATOM 1484 C CA . ARG A 1 186 ? 6.224 24.148 -50.077 1.00 59.66 186 ARG A CA 1
ATOM 1485 C C . ARG A 1 186 ? 6.242 24.595 -51.535 1.00 59.66 186 ARG A C 1
ATOM 1487 O O . ARG A 1 186 ? 5.212 24.384 -52.211 1.00 59.66 186 ARG A O 1
#

Sequence (186 aa):
MLDTNARTSSSVNSELDPKQQKMMAAYRTGQSLFERGQYREAVEWLSQANNLGLPNSRIGGEIQMSLVTAYEAAGQREEALTLCRQLNTHPYAETRKQSKRLLYILEAPKLEMRPEWLTQIPDLEQVEERDRNSRITARPLAKPPQPKRVIQPPADPSQVETKDNGFVWFALGIIILTLGSLFWPR

Secondary structure (DSSP, 8-state):
-------S---------HHHHHHHHHHHHHHHHHHTT-HHHHHHHHHHHHHHS-TTSHHHHHHHHHHHHHHHHTT-HHHHHHHHHHHTT-SSHHHHHHHHHHHHHHTPPPP---GGG--PPPP-TTSTTGGGS-------PPPP-------PPPPPGGGS-TT--HHHHHHHHHHHHHHHHHS---

Radius of gyration: 30.87 Å; chains: 1; bounding box: 85×51×79 Å

pLDDT: mean 82.43, std 18.09, range [39.47, 98.69]

Organism: NCBI:txid1764569

InterPro domains:
  IPR011990 Tetratricopeptide-like helical domain superfamily [G3DSA:1.25.40.10] (8-143)
  IPR011990 Tetratricopeptide-like helical domain superfamily [SSF48452] (23-86)

Foldseek 3Di:
DDDDPPDPDDDPPCPPPPLNVQLVVLLVVLVVCVVVLVLVVSLVSLVVSLVSDDCLDPVVLVSLLSNLVSCVSVVVLVVSLVSLVVQCPRPDPVSNVSSVVVNCVSPDDDDDDDVVVDDDDDDCPPVVPPPPPDPPPDDDDPDDDDDPPPPPPDPDPVPPCPPPCPVVVVVVVVVCVVVVVVPPDD